Protein AF-A0A9P7UXM7-F1 (afdb_monomer_lite)

Radius of gyration: 34.9 Å; chains: 1; bounding box: 71×70×87 Å

Structure (mmCIF, N/CA/C/O backbone):
data_AF-A0A9P7UXM7-F1
#
_entry.id   AF-A0A9P7UXM7-F1
#
loop_
_atom_site.group_PDB
_atom_site.id
_atom_site.type_symbol
_atom_site.label_atom_id
_atom_site.label_alt_id
_atom_site.label_comp_id
_atom_site.label_asym_id
_atom_site.label_entity_id
_atom_site.label_seq_id
_atom_site.pdbx_PDB_ins_code
_atom_site.Cartn_x
_atom_site.Cartn_y
_atom_site.Cartn_z
_atom_site.occupancy
_atom_site.B_iso_or_equiv
_atom_site.auth_seq_id
_atom_site.auth_comp_id
_atom_site.auth_asym_id
_atom_site.auth_atom_id
_atom_site.pdbx_PDB_model_num
ATOM 1 N N . MET A 1 1 ? 18.659 13.781 -51.162 1.00 47.16 1 MET A N 1
ATOM 2 C CA . MET A 1 1 ? 18.333 13.153 -49.859 1.00 47.16 1 MET A CA 1
ATOM 3 C C . MET A 1 1 ? 18.460 11.646 -50.000 1.00 47.16 1 MET A C 1
ATOM 5 O O . MET A 1 1 ? 17.600 11.005 -50.587 1.00 47.16 1 MET A O 1
ATOM 9 N N . THR A 1 2 ? 19.591 11.087 -49.589 1.00 49.12 2 THR A N 1
ATOM 10 C CA . THR A 1 2 ? 20.019 9.742 -49.995 1.00 49.12 2 THR A CA 1
ATOM 11 C C . THR A 1 2 ? 19.416 8.661 -49.099 1.00 49.12 2 THR A C 1
ATOM 13 O O . THR A 1 2 ? 19.960 8.296 -48.061 1.00 49.12 2 THR A O 1
ATOM 16 N N . ARG A 1 3 ? 18.275 8.126 -49.534 1.00 70.94 3 ARG A N 1
ATOM 17 C CA . ARG A 1 3 ? 17.682 6.875 -49.051 1.00 70.94 3 ARG A CA 1
ATOM 18 C C . ARG A 1 3 ? 18.279 5.742 -49.899 1.00 70.94 3 ARG A C 1
ATOM 20 O O . ARG A 1 3 ? 17.838 5.547 -51.021 1.00 70.94 3 ARG A O 1
ATOM 27 N N . GLY A 1 4 ? 19.333 5.063 -49.430 1.00 79.31 4 GLY A N 1
ATOM 28 C CA . GLY A 1 4 ? 19.972 4.016 -50.252 1.00 79.31 4 GLY A CA 1
ATOM 29 C C . GLY A 1 4 ? 21.237 3.325 -49.735 1.00 79.31 4 GLY A C 1
ATOM 30 O O . GLY A 1 4 ? 21.668 2.358 -50.355 1.00 79.31 4 GLY A O 1
ATOM 31 N N . ARG A 1 5 ? 21.842 3.736 -48.611 1.00 77.62 5 ARG A N 1
ATOM 32 C CA . ARG A 1 5 ? 22.896 2.908 -48.001 1.00 77.62 5 ARG A CA 1
ATOM 33 C C . ARG A 1 5 ? 22.247 1.716 -47.302 1.00 77.62 5 ARG A C 1
ATOM 35 O O . ARG A 1 5 ? 21.451 1.909 -46.382 1.00 77.62 5 ARG A O 1
ATOM 42 N N . LYS A 1 6 ? 22.564 0.499 -47.765 1.00 78.75 6 LYS A N 1
ATOM 43 C CA . LYS A 1 6 ? 22.249 -0.740 -47.042 1.00 78.75 6 LYS A CA 1
ATOM 44 C C . LYS A 1 6 ? 22.763 -0.566 -45.613 1.00 78.75 6 LYS A C 1
ATOM 46 O O . LYS A 1 6 ? 23.866 -0.071 -45.413 1.00 78.75 6 LYS A O 1
ATOM 51 N N . LYS A 1 7 ? 21.921 -0.862 -44.623 1.00 79.38 7 LYS A N 1
ATOM 52 C CA . LYS A 1 7 ? 22.310 -0.759 -43.218 1.00 79.38 7 LYS A CA 1
ATOM 53 C C . LYS A 1 7 ? 23.390 -1.816 -42.994 1.00 79.38 7 LYS A C 1
ATOM 55 O O . LYS A 1 7 ? 23.068 -2.999 -43.008 1.00 79.38 7 LYS A O 1
ATOM 60 N N . ASP A 1 8 ? 24.643 -1.398 -42.871 1.00 73.25 8 ASP A N 1
ATOM 61 C CA . ASP A 1 8 ? 25.756 -2.314 -42.638 1.00 73.25 8 ASP A CA 1
ATOM 62 C C . ASP A 1 8 ? 25.515 -3.038 -41.308 1.00 73.25 8 ASP A C 1
ATOM 64 O O . ASP A 1 8 ? 25.613 -2.449 -40.231 1.00 73.25 8 ASP A O 1
ATOM 68 N N . LEU A 1 9 ? 25.122 -4.312 -41.393 1.00 73.56 9 LEU A N 1
ATOM 69 C CA . LEU A 1 9 ? 24.792 -5.154 -40.236 1.00 73.56 9 LEU A CA 1
ATOM 70 C C . LEU A 1 9 ? 26.030 -5.495 -39.389 1.00 73.56 9 LEU A C 1
ATOM 72 O O . LEU A 1 9 ? 25.893 -5.992 -38.278 1.00 73.56 9 LEU A O 1
ATOM 76 N N . THR A 1 10 ? 27.226 -5.205 -39.901 1.00 72.00 10 THR A N 1
ATOM 77 C CA . THR A 1 10 ? 28.522 -5.338 -39.225 1.00 72.00 10 THR A CA 1
ATOM 78 C C . THR A 1 10 ? 28.859 -4.166 -38.306 1.00 72.00 10 THR A C 1
ATOM 80 O O . THR A 1 10 ? 29.761 -4.301 -37.482 1.00 72.00 10 THR A O 1
ATOM 83 N N . ILE A 1 11 ? 28.167 -3.023 -38.408 1.00 62.59 11 ILE A N 1
ATOM 84 C CA . ILE A 1 11 ? 28.372 -1.920 -37.463 1.00 62.59 11 ILE A CA 1
ATOM 85 C C . ILE A 1 11 ? 27.616 -2.279 -36.179 1.00 62.59 11 ILE A C 1
ATOM 87 O O . ILE A 1 11 ? 26.384 -2.394 -36.222 1.00 62.59 11 ILE A O 1
ATOM 91 N N . PRO A 1 12 ? 28.306 -2.449 -35.036 1.00 70.19 12 PRO A N 1
ATOM 92 C CA . PRO A 1 12 ? 27.637 -2.752 -33.782 1.00 70.19 12 PRO A CA 1
ATOM 93 C C . PRO A 1 12 ? 26.591 -1.667 -33.493 1.00 70.19 12 PRO A C 1
ATOM 95 O O . PRO A 1 12 ? 26.822 -0.491 -33.804 1.00 70.19 12 PRO A O 1
ATOM 98 N N . PRO A 1 13 ? 25.419 -2.031 -32.938 1.00 75.31 13 PRO A N 1
ATOM 99 C CA . PRO A 1 13 ? 24.394 -1.054 -32.607 1.00 75.31 13 PRO A CA 1
ATOM 100 C C . PRO A 1 13 ? 25.038 0.070 -31.801 1.00 75.31 13 PRO A C 1
ATOM 102 O O . PRO A 1 13 ? 25.746 -0.189 -30.828 1.00 75.31 13 PRO A O 1
ATOM 105 N N . SER A 1 14 ? 24.825 1.314 -32.246 1.00 85.31 14 SER A N 1
ATOM 106 C CA . SER A 1 14 ? 25.380 2.480 -31.561 1.00 85.31 14 SER A CA 1
ATOM 107 C C . SER A 1 14 ? 25.100 2.359 -30.068 1.00 85.31 14 SER A C 1
ATOM 109 O O . SER A 1 14 ? 23.983 2.013 -29.677 1.00 85.31 14 SER A O 1
ATOM 111 N N . ARG A 1 15 ? 26.099 2.671 -29.239 1.00 85.75 15 ARG A N 1
ATOM 112 C CA . ARG A 1 15 ? 26.004 2.667 -27.772 1.00 85.75 15 ARG A CA 1
ATOM 113 C C . ARG A 1 15 ? 24.716 3.338 -27.268 1.00 85.75 15 ARG A C 1
ATOM 115 O O . ARG A 1 15 ? 24.132 2.880 -26.291 1.00 85.75 15 ARG A O 1
ATOM 122 N N . ALA A 1 16 ? 24.237 4.365 -27.977 1.00 86.50 16 ALA A N 1
ATOM 123 C CA . ALA A 1 16 ? 22.972 5.044 -27.698 1.00 86.50 16 ALA A CA 1
ATOM 124 C C . ALA A 1 16 ? 21.728 4.135 -27.826 1.00 86.50 16 ALA A C 1
ATOM 126 O O . ALA A 1 16 ? 20.826 4.211 -26.995 1.00 86.50 16 ALA A O 1
ATOM 127 N N . LEU A 1 17 ? 21.668 3.251 -28.830 1.00 88.38 17 LEU A N 1
ATOM 128 C CA . LEU A 1 17 ? 20.553 2.310 -29.010 1.00 88.38 17 LEU A CA 1
ATOM 129 C C . LEU A 1 17 ? 20.537 1.230 -27.926 1.00 88.38 17 LEU A C 1
ATOM 131 O O . LEU A 1 17 ? 19.460 0.880 -27.447 1.00 88.38 17 LEU A O 1
ATOM 135 N N . THR A 1 18 ? 21.706 0.729 -27.521 1.00 88.94 18 THR A N 1
ATOM 136 C CA . THR A 1 18 ? 21.818 -0.214 -26.396 1.00 88.94 18 THR A CA 1
ATOM 137 C C . THR A 1 18 ? 21.314 0.435 -25.109 1.00 88.94 18 THR A C 1
ATOM 139 O O . THR A 1 18 ? 20.383 -0.079 -24.499 1.00 88.94 18 THR A O 1
ATOM 142 N N . GLN A 1 19 ? 21.788 1.643 -24.783 1.00 91.69 19 GLN A N 1
ATOM 143 C CA . GLN A 1 19 ? 21.308 2.399 -23.617 1.00 91.69 19 GLN A CA 1
ATOM 144 C C . GLN A 1 19 ? 19.791 2.626 -23.638 1.00 91.69 19 GLN A C 1
ATOM 146 O O . GLN A 1 19 ? 19.128 2.534 -22.603 1.00 91.69 19 GLN A O 1
ATOM 151 N N . GLN A 1 20 ? 19.222 2.913 -24.811 1.00 95.94 20 GLN A N 1
ATOM 152 C CA . GLN A 1 20 ? 17.783 3.112 -24.947 1.00 95.94 20 GLN A CA 1
ATOM 153 C C . GLN A 1 20 ? 16.997 1.816 -24.706 1.00 95.94 20 GLN A C 1
ATOM 155 O O . GLN A 1 20 ? 15.926 1.860 -24.096 1.00 95.94 20 GLN A O 1
ATOM 160 N N . ARG A 1 21 ? 17.509 0.673 -25.172 1.00 96.56 21 ARG A N 1
ATOM 161 C CA . ARG A 1 21 ? 16.914 -0.645 -24.909 1.00 96.56 21 ARG A CA 1
ATOM 162 C C . ARG A 1 21 ? 16.979 -0.984 -23.426 1.00 96.56 21 ARG A C 1
ATOM 164 O O . ARG A 1 21 ? 15.938 -1.295 -22.855 1.00 96.56 21 ARG A O 1
ATOM 171 N N . ASP A 1 22 ? 18.136 -0.808 -22.796 1.00 96.44 22 ASP A N 1
ATOM 172 C CA . ASP A 1 22 ? 18.326 -1.076 -21.366 1.00 96.44 22 ASP A CA 1
ATOM 173 C C . ASP A 1 22 ? 17.399 -0.210 -20.510 1.00 96.44 22 ASP A C 1
ATOM 175 O O . ASP A 1 22 ? 16.773 -0.684 -19.563 1.00 96.44 22 ASP A O 1
ATOM 179 N N . TYR A 1 23 ? 17.256 1.070 -20.865 1.00 98.12 23 TYR A N 1
ATOM 180 C CA . TYR A 1 23 ? 16.321 1.964 -20.191 1.00 98.12 23 TYR A CA 1
ATOM 181 C C . TYR A 1 23 ? 14.871 1.479 -20.317 1.00 98.12 23 TYR A C 1
ATOM 183 O O . TYR A 1 23 ? 14.150 1.447 -19.319 1.00 98.12 23 TYR A O 1
ATOM 191 N N . ARG A 1 24 ? 14.442 1.075 -21.521 1.00 98.50 24 ARG A N 1
ATOM 192 C CA . ARG A 1 24 ? 13.093 0.526 -21.740 1.00 98.50 24 ARG A CA 1
ATOM 193 C C . ARG A 1 24 ? 12.878 -0.757 -20.939 1.00 98.50 24 ARG A C 1
ATOM 195 O O . ARG A 1 24 ? 11.833 -0.877 -20.311 1.00 98.50 24 ARG A O 1
ATOM 202 N N . ALA A 1 25 ? 13.859 -1.659 -20.916 1.00 98.31 25 ALA A N 1
ATOM 203 C CA . ALA A 1 25 ? 13.795 -2.909 -20.162 1.00 98.31 25 ALA A CA 1
ATOM 204 C C . ALA A 1 25 ? 13.651 -2.651 -18.655 1.00 98.31 25 ALA A C 1
ATOM 206 O O . ALA A 1 25 ? 12.718 -3.153 -18.032 1.00 98.31 25 ALA A O 1
ATOM 207 N N . ARG A 1 26 ? 14.495 -1.779 -18.084 1.00 98.56 26 ARG A N 1
ATOM 208 C CA . ARG A 1 26 ? 14.395 -1.386 -16.667 1.00 98.56 26 ARG A CA 1
ATOM 209 C C . ARG A 1 26 ? 13.054 -0.737 -16.339 1.00 98.56 26 ARG A C 1
ATOM 211 O O . ARG A 1 26 ? 12.461 -1.043 -15.310 1.00 98.56 26 ARG A O 1
ATOM 218 N N . LYS A 1 27 ? 12.557 0.144 -17.212 1.00 98.62 27 LYS A N 1
ATOM 219 C CA . LYS A 1 27 ? 11.262 0.805 -17.017 1.00 98.62 27 LYS A CA 1
ATOM 220 C C . LYS A 1 27 ? 10.102 -0.194 -17.063 1.00 98.62 27 LYS A C 1
ATOM 222 O O . LYS A 1 27 ? 9.216 -0.103 -16.223 1.00 98.62 27 LYS A O 1
ATOM 227 N N . ALA A 1 28 ? 10.110 -1.129 -18.013 1.00 98.50 28 ALA A N 1
ATOM 228 C C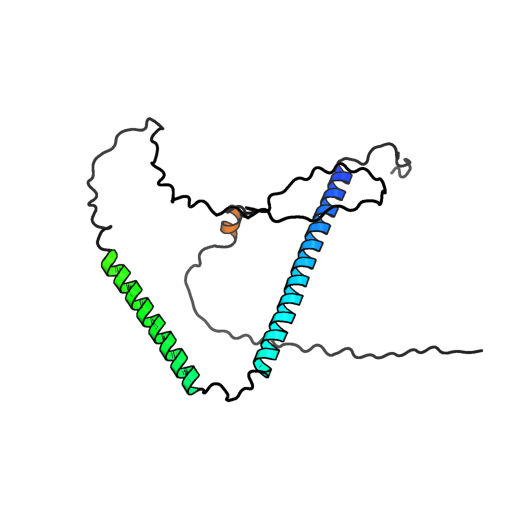A . ALA A 1 28 ? 9.089 -2.170 -18.119 1.00 98.50 28 ALA A CA 1
ATOM 229 C C . ALA A 1 28 ? 9.092 -3.086 -16.887 1.00 98.50 28 ALA A C 1
ATOM 231 O O . ALA A 1 28 ? 8.036 -3.341 -16.315 1.00 98.50 28 ALA A O 1
ATOM 232 N N . LEU A 1 29 ? 10.278 -3.492 -16.426 1.00 98.50 29 LEU A N 1
ATOM 233 C CA . LEU A 1 29 ? 10.437 -4.276 -15.204 1.00 98.50 29 LEU A CA 1
ATOM 234 C C . LEU A 1 29 ? 9.862 -3.528 -13.994 1.00 98.50 29 LEU A C 1
ATOM 236 O O . LEU A 1 29 ? 9.032 -4.082 -13.280 1.00 98.50 29 LEU A O 1
ATOM 240 N N . TYR A 1 30 ? 10.221 -2.256 -13.806 1.00 98.56 30 TYR A N 1
ATOM 241 C CA . TYR A 1 30 ? 9.694 -1.445 -12.706 1.00 98.56 30 TYR A CA 1
ATOM 242 C C . TYR A 1 30 ? 8.164 -1.319 -12.740 1.00 98.56 30 TYR A C 1
ATOM 244 O O . TYR A 1 30 ? 7.512 -1.490 -11.712 1.00 98.56 30 TYR A O 1
ATOM 252 N N . LEU A 1 31 ? 7.581 -1.065 -13.917 1.00 98.62 31 LEU A N 1
ATOM 253 C CA . LEU A 1 31 ? 6.125 -1.003 -14.074 1.00 98.62 31 LEU A CA 1
ATOM 254 C C . LEU A 1 31 ? 5.467 -2.339 -13.716 1.00 98.62 31 LEU A C 1
ATOM 256 O O . LEU A 1 31 ? 4.548 -2.350 -12.904 1.00 98.62 31 LEU A O 1
ATOM 260 N N . SER A 1 32 ? 6.004 -3.458 -14.211 1.00 98.38 32 SER A N 1
ATOM 261 C CA . SER A 1 32 ? 5.478 -4.791 -13.889 1.00 98.38 32 SER A CA 1
ATOM 262 C C . SER A 1 32 ? 5.573 -5.120 -12.393 1.00 98.38 32 SER A C 1
AT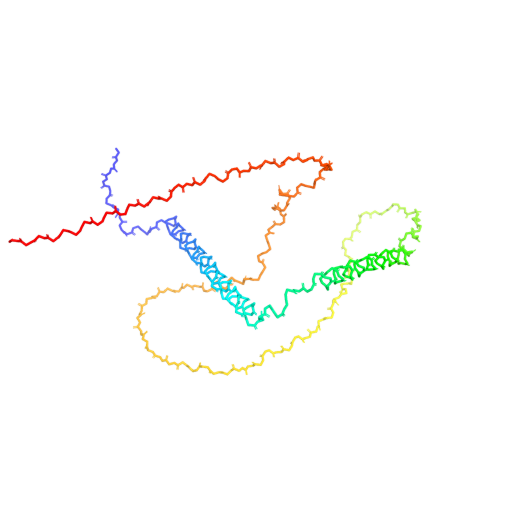OM 264 O O . SER A 1 32 ? 4.672 -5.730 -11.825 1.00 98.38 32 SER A O 1
ATOM 266 N N . GLN A 1 33 ? 6.638 -4.691 -11.706 1.00 98.38 33 GLN A N 1
ATOM 267 C CA . GLN A 1 33 ? 6.772 -4.864 -10.257 1.00 98.38 33 GLN A CA 1
ATOM 268 C C . GLN A 1 33 ? 5.728 -4.045 -9.489 1.00 98.38 33 GLN A C 1
ATOM 270 O O . GLN A 1 33 ? 5.159 -4.533 -8.510 1.00 98.38 33 GLN A O 1
ATOM 275 N N . LEU A 1 34 ? 5.457 -2.820 -9.942 1.00 98.62 34 LEU A N 1
ATOM 276 C CA . LEU A 1 34 ? 4.417 -1.953 -9.388 1.00 98.62 34 LEU A CA 1
ATOM 277 C C . LEU A 1 34 ? 3.027 -2.564 -9.560 1.00 98.62 34 LEU A C 1
ATOM 279 O O . LEU A 1 34 ? 2.286 -2.658 -8.584 1.00 98.62 34 LEU A O 1
ATOM 283 N N . GLU A 1 35 ? 2.710 -3.027 -10.767 1.00 98.50 35 GLU A N 1
ATOM 284 C CA . GLU A 1 35 ? 1.450 -3.702 -11.088 1.00 98.50 35 GLU A CA 1
ATOM 285 C C . GLU A 1 35 ? 1.258 -4.947 -10.215 1.00 98.50 35 GLU A C 1
ATOM 287 O O . GLU A 1 35 ? 0.244 -5.064 -9.528 1.00 98.50 35 GLU A O 1
ATOM 292 N N . ASN A 1 36 ? 2.278 -5.807 -10.119 1.00 98.31 36 ASN A N 1
ATOM 293 C CA . ASN A 1 36 ? 2.258 -6.985 -9.248 1.00 98.31 36 ASN A CA 1
ATOM 294 C C . ASN A 1 36 ? 2.046 -6.621 -7.769 1.00 98.31 36 ASN A C 1
ATOM 296 O O . ASN A 1 36 ? 1.326 -7.311 -7.045 1.00 98.31 36 ASN A O 1
ATOM 300 N N . ARG A 1 37 ? 2.669 -5.540 -7.281 1.00 98.19 37 ARG A N 1
ATOM 301 C CA . ARG A 1 37 ? 2.480 -5.079 -5.898 1.00 98.19 37 ARG A CA 1
ATOM 302 C C . ARG A 1 37 ? 1.058 -4.569 -5.674 1.00 98.19 37 ARG A C 1
ATOM 304 O O . ARG A 1 37 ? 0.474 -4.884 -4.638 1.00 98.19 37 ARG A O 1
ATOM 311 N N . CYS A 1 38 ? 0.511 -3.806 -6.617 1.00 98.56 38 CYS A N 1
ATOM 312 C CA . CYS A 1 38 ? -0.870 -3.334 -6.571 1.00 98.56 38 CYS A CA 1
ATOM 313 C C . CYS A 1 38 ? -1.854 -4.505 -6.564 1.00 98.56 38 CYS A C 1
ATOM 315 O O . CYS A 1 38 ? -2.724 -4.535 -5.698 1.00 98.56 38 CYS A O 1
ATOM 317 N N . GLN A 1 39 ? -1.660 -5.495 -7.435 1.00 98.56 39 GLN A N 1
ATOM 318 C CA . GLN A 1 39 ? -2.494 -6.693 -7.489 1.00 98.56 39 GLN A CA 1
ATOM 319 C C . GLN A 1 39 ? -2.463 -7.465 -6.162 1.00 98.56 39 GLN A C 1
ATOM 321 O O . GLN A 1 39 ? -3.509 -7.715 -5.570 1.00 98.56 39 GLN A O 1
ATOM 326 N N . ARG A 1 40 ? -1.274 -7.742 -5.607 1.00 98.38 40 ARG A N 1
ATOM 327 C CA . ARG A 1 40 ? -1.150 -8.408 -4.293 1.00 98.38 40 ARG A CA 1
ATOM 328 C C . ARG A 1 40 ? -1.832 -7.628 -3.168 1.00 98.38 40 ARG A C 1
ATOM 330 O O . ARG A 1 40 ? -2.342 -8.224 -2.223 1.00 98.38 40 ARG A O 1
ATOM 337 N N . LEU A 1 41 ? -1.774 -6.295 -3.207 1.00 98.00 41 LEU A N 1
ATOM 338 C CA . LEU A 1 41 ? -2.448 -5.454 -2.216 1.00 98.00 41 LEU A CA 1
ATOM 339 C C . LEU A 1 41 ? -3.969 -5.489 -2.386 1.00 98.00 41 LEU A C 1
ATOM 341 O O . LEU A 1 41 ? -4.665 -5.516 -1.375 1.00 98.00 41 LEU A O 1
ATOM 345 N N . GLN A 1 42 ? -4.469 -5.522 -3.621 1.00 98.44 42 GLN A N 1
ATOM 346 C CA . GLN A 1 42 ? -5.895 -5.672 -3.921 1.00 98.44 42 GLN A CA 1
ATOM 347 C C . GLN A 1 42 ? -6.417 -7.027 -3.438 1.00 98.44 42 GLN A C 1
ATOM 349 O O . GLN A 1 42 ? -7.340 -7.046 -2.634 1.00 98.44 42 GLN A O 1
ATOM 354 N N . GLU A 1 43 ? -5.750 -8.129 -3.786 1.00 98.50 43 GLU A N 1
ATOM 355 C CA . GLU A 1 43 ? -6.113 -9.483 -3.334 1.00 98.50 43 GLU A CA 1
ATOM 356 C C . GLU A 1 43 ? -6.149 -9.587 -1.801 1.00 98.50 43 GLU A C 1
ATOM 358 O O . GLU A 1 43 ? -7.077 -10.145 -1.213 1.00 98.50 43 GLU A O 1
ATOM 363 N N . LYS A 1 44 ? -5.156 -9.005 -1.114 1.00 98.31 44 LYS A N 1
ATOM 364 C CA . LYS A 1 44 ? -5.149 -8.942 0.356 1.00 98.31 44 LYS A CA 1
ATOM 365 C C . LYS A 1 44 ? -6.300 -8.104 0.900 1.00 98.31 44 LYS A C 1
ATOM 367 O O . LYS A 1 44 ? -6.873 -8.471 1.921 1.00 98.31 44 LYS A O 1
ATOM 372 N N . ASN A 1 45 ? -6.612 -6.978 0.264 1.00 97.88 45 ASN A N 1
ATOM 373 C CA . ASN A 1 45 ? -7.706 -6.116 0.691 1.00 97.88 45 ASN A CA 1
ATOM 374 C C . ASN A 1 45 ? -9.051 -6.832 0.536 1.00 97.88 45 ASN A C 1
ATOM 376 O O . ASN A 1 45 ? -9.815 -6.871 1.492 1.00 97.88 45 ASN A O 1
ATOM 380 N N . GLU A 1 46 ? -9.292 -7.470 -0.608 1.00 98.44 46 GLU A N 1
ATOM 381 C CA . GLU A 1 46 ? -10.486 -8.277 -0.872 1.00 98.44 46 GLU A CA 1
ATOM 382 C C . GLU A 1 46 ? -10.625 -9.418 0.136 1.00 98.44 46 GLU A C 1
ATOM 384 O O . GLU A 1 46 ? -11.693 -9.603 0.722 1.00 98.44 46 GLU A O 1
ATOM 389 N N . ARG A 1 47 ? -9.529 -10.130 0.425 1.00 98.31 47 ARG A N 1
ATOM 390 C CA . ARG A 1 47 ? -9.512 -11.172 1.455 1.00 98.31 47 ARG A CA 1
ATOM 391 C C . ARG A 1 47 ? -9.871 -10.622 2.836 1.00 98.31 47 ARG A C 1
ATOM 393 O O . ARG A 1 47 ? -10.726 -11.191 3.505 1.00 98.31 47 ARG A O 1
ATOM 400 N N . LEU A 1 48 ? -9.251 -9.522 3.263 1.00 97.81 48 LEU A N 1
ATOM 401 C CA . LEU A 1 48 ? -9.551 -8.904 4.558 1.00 97.81 48 LEU A CA 1
ATOM 402 C C . LEU A 1 48 ? -10.990 -8.384 4.619 1.00 97.81 48 LEU A C 1
ATOM 404 O O . LEU A 1 48 ? -11.641 -8.513 5.650 1.00 97.81 48 LEU A O 1
ATOM 408 N N . GLN A 1 49 ? -11.512 -7.827 3.526 1.00 97.44 49 GLN A N 1
ATOM 409 C CA . GLN A 1 49 ? -12.911 -7.415 3.444 1.00 97.44 49 GLN A CA 1
ATOM 410 C C . GLN A 1 49 ? -13.853 -8.614 3.576 1.00 97.44 49 GLN A C 1
ATOM 412 O O . GLN A 1 49 ? -14.835 -8.522 4.312 1.00 97.44 49 GLN A O 1
ATOM 417 N N . ALA A 1 50 ? -13.543 -9.739 2.928 1.00 96.94 50 ALA A N 1
ATOM 418 C CA . ALA A 1 50 ? -14.307 -10.974 3.061 1.00 96.94 50 ALA A CA 1
ATOM 419 C C . ALA A 1 50 ? -14.245 -11.534 4.492 1.00 96.94 50 ALA A C 1
ATOM 421 O O . ALA A 1 50 ? -15.276 -11.921 5.035 1.00 96.94 50 ALA A O 1
ATOM 422 N N . GLU A 1 51 ? -13.074 -11.518 5.135 1.00 95.94 51 GLU A N 1
ATOM 423 C CA . GLU A 1 51 ? -12.907 -11.922 6.538 1.00 95.94 51 GLU A CA 1
ATOM 424 C C . GLU A 1 51 ? -13.704 -11.008 7.482 1.00 95.94 51 GLU A C 1
ATOM 426 O O . GLU A 1 51 ? -14.447 -11.497 8.331 1.00 95.94 51 GLU A O 1
ATOM 431 N N . VAL A 1 52 ? -13.637 -9.685 7.302 1.00 93.62 52 VAL A N 1
ATOM 432 C CA . VAL A 1 52 ? -14.438 -8.719 8.074 1.00 93.62 52 VAL A CA 1
ATOM 433 C C . VAL A 1 52 ? -15.932 -8.929 7.838 1.00 93.62 52 VAL A C 1
ATOM 435 O O . VAL A 1 52 ? -16.706 -8.864 8.789 1.00 93.62 52 VAL A O 1
ATOM 438 N N . ALA A 1 53 ? -16.355 -9.190 6.602 1.00 92.31 53 ALA A N 1
ATOM 439 C CA . ALA A 1 53 ? -17.749 -9.475 6.283 1.00 92.31 53 ALA A CA 1
ATOM 440 C C . ALA A 1 53 ? -18.219 -10.783 6.938 1.00 92.31 53 ALA A C 1
ATOM 442 O O . ALA A 1 53 ? -19.291 -10.808 7.538 1.00 92.31 53 ALA A O 1
ATOM 443 N N . ALA A 1 54 ? -17.403 -11.838 6.895 1.00 90.88 54 ALA A N 1
ATOM 444 C CA . ALA A 1 54 ? -17.690 -13.113 7.545 1.00 90.88 54 ALA A CA 1
ATOM 445 C C . ALA A 1 54 ? -17.759 -12.971 9.071 1.00 90.88 54 ALA A C 1
ATOM 447 O O . ALA A 1 54 ? -18.693 -13.477 9.688 1.00 90.88 54 ALA A O 1
ATOM 448 N N . LEU A 1 55 ? -16.832 -12.226 9.682 1.00 88.81 55 LEU A N 1
ATOM 449 C CA . LEU A 1 55 ? -16.876 -11.910 11.109 1.00 88.81 55 LEU A CA 1
ATOM 450 C C . LEU A 1 55 ? -18.111 -11.082 11.453 1.00 88.81 55 LEU A C 1
ATOM 452 O O . LEU A 1 55 ? -18.767 -11.383 12.434 1.00 88.81 55 LEU A O 1
ATOM 456 N N . ARG A 1 56 ? -18.488 -10.093 10.639 1.00 86.50 56 ARG A N 1
ATOM 457 C CA . ARG A 1 56 ? -19.725 -9.317 10.838 1.00 86.50 56 ARG A CA 1
ATOM 458 C C . ARG A 1 56 ? -21.004 -10.131 10.632 1.00 86.50 56 ARG A C 1
ATOM 460 O O . ARG A 1 56 ? -22.038 -9.733 11.145 1.00 86.50 56 ARG A O 1
ATOM 467 N N . ALA A 1 57 ? -20.960 -11.218 9.864 1.00 86.50 57 ALA A N 1
ATOM 468 C CA . ALA A 1 57 ? -22.094 -12.122 9.684 1.00 86.50 57 ALA A CA 1
ATOM 469 C C . ALA A 1 57 ? -22.183 -13.170 10.808 1.00 86.50 57 ALA A C 1
ATOM 471 O O . ALA A 1 57 ? -23.278 -13.488 11.266 1.00 86.50 57 ALA A O 1
ATOM 472 N N . GLY A 1 58 ? -21.036 -13.706 11.247 1.00 81.00 58 GLY A N 1
ATOM 473 C CA . GLY A 1 58 ? -20.928 -14.703 12.319 1.00 81.00 58 GLY A CA 1
ATOM 474 C C . GLY A 1 58 ? -21.036 -14.100 13.719 1.00 81.00 58 GLY A C 1
ATOM 475 O O . GLY A 1 58 ? -21.654 -14.690 14.603 1.00 81.00 58 GLY A O 1
ATOM 476 N N . ILE A 1 59 ? -20.538 -12.876 13.902 1.00 73.06 59 ILE A N 1
ATOM 477 C CA . ILE A 1 59 ? -21.041 -11.950 14.913 1.00 73.06 59 ILE A CA 1
ATOM 478 C C . ILE A 1 59 ? -22.394 -11.506 14.373 1.00 73.06 59 ILE A C 1
ATOM 480 O O . ILE A 1 59 ? -22.545 -10.396 13.868 1.00 73.06 59 ILE A O 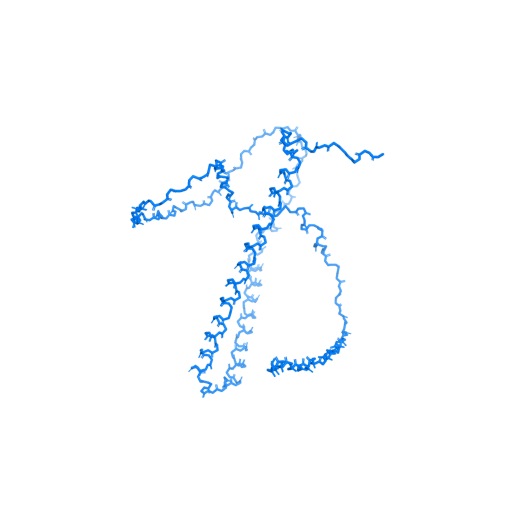1
ATOM 484 N N . SER A 1 60 ? -23.388 -12.395 14.440 1.00 54.94 60 SER A N 1
ATOM 485 C CA . SER A 1 60 ? -24.775 -11.966 14.412 1.00 54.94 60 SER A CA 1
ATOM 486 C C . SER A 1 60 ? -24.832 -10.725 15.286 1.00 54.94 60 SER A C 1
ATOM 488 O O . SER A 1 60 ? -24.346 -10.760 16.420 1.00 54.94 60 SER A O 1
ATOM 490 N N . VAL A 1 61 ? -25.345 -9.634 14.740 1.00 51.00 61 VAL A N 1
ATOM 491 C CA . VAL A 1 61 ? -25.828 -8.483 15.489 1.00 51.00 61 VAL A CA 1
ATOM 492 C C . VAL A 1 61 ? -26.842 -9.030 16.503 1.00 51.00 61 VAL A C 1
ATOM 494 O O . VAL A 1 61 ? -28.042 -9.016 16.272 1.00 51.00 61 VAL A O 1
ATOM 497 N N . ALA A 1 62 ? -26.356 -9.625 17.594 1.00 54.19 62 ALA A N 1
ATOM 498 C CA . ALA A 1 62 ? -27.153 -10.168 18.686 1.00 54.19 62 ALA A CA 1
ATOM 499 C C . ALA A 1 62 ? -27.813 -9.018 19.455 1.00 54.19 62 ALA A C 1
ATOM 501 O O . ALA A 1 62 ? -28.770 -9.210 20.190 1.00 54.19 62 ALA A O 1
ATOM 502 N N . SER A 1 63 ? -27.335 -7.803 19.219 1.00 58.78 63 SER A N 1
ATOM 503 C CA . SER A 1 63 ? -28.036 -6.554 19.414 1.00 58.78 63 SER A CA 1
ATOM 504 C C . SER A 1 63 ? -27.311 -5.527 18.540 1.00 58.78 63 SER A C 1
ATOM 506 O O . SER A 1 63 ? -26.084 -5.629 18.412 1.00 58.78 63 SER A O 1
ATOM 508 N N . PRO A 1 64 ? -27.985 -4.530 17.934 1.00 65.88 64 PRO A N 1
ATOM 509 C CA . PRO A 1 64 ? -27.287 -3.281 17.634 1.00 65.88 64 PRO A CA 1
ATOM 510 C C . PRO A 1 64 ? -26.486 -2.896 18.890 1.00 65.88 64 PRO A C 1
ATOM 512 O O . PRO A 1 64 ? -27.019 -3.083 19.993 1.00 65.88 64 PRO A O 1
ATOM 515 N N . PRO A 1 65 ? -25.210 -2.475 18.765 1.00 66.88 65 PRO A N 1
ATOM 516 C CA . PRO A 1 65 ? -24.453 -2.033 19.928 1.00 66.88 65 PRO A CA 1
ATOM 517 C C . PRO A 1 65 ? -25.326 -1.001 20.625 1.00 66.88 65 PRO A C 1
ATOM 519 O O . PRO A 1 65 ? -25.777 -0.059 19.971 1.00 66.88 65 PRO A O 1
ATOM 522 N N . ASP A 1 66 ? -25.679 -1.281 21.881 1.00 80.69 66 ASP A N 1
ATOM 523 C CA . ASP A 1 66 ? -26.609 -0.449 22.631 1.00 80.69 66 ASP A CA 1
ATOM 524 C C . ASP A 1 66 ? -26.116 0.996 22.492 1.00 80.69 66 ASP A C 1
ATOM 526 O O . ASP A 1 66 ? -24.961 1.260 22.854 1.00 80.69 66 ASP A O 1
ATOM 530 N N . PRO A 1 67 ? -26.900 1.905 21.881 1.00 86.00 67 PRO A N 1
ATOM 531 C CA . PRO A 1 67 ? -26.440 3.260 21.608 1.00 86.00 67 PRO A CA 1
ATOM 532 C C . PRO A 1 67 ? -25.917 3.928 22.885 1.00 86.00 67 PRO A C 1
ATOM 534 O O . PRO A 1 67 ? -24.931 4.664 22.827 1.00 86.00 67 PRO A O 1
ATOM 537 N N . GLN A 1 68 ? -26.484 3.572 24.044 1.00 89.94 68 GLN A N 1
ATOM 538 C CA . GLN A 1 68 ? -26.004 4.032 25.345 1.00 89.94 68 GLN A CA 1
ATOM 539 C C . GLN A 1 68 ? -24.606 3.520 25.689 1.00 89.94 68 GLN A C 1
ATOM 541 O O . GLN A 1 68 ? -23.790 4.270 26.215 1.00 89.94 68 GLN A O 1
ATOM 546 N N . LEU A 1 69 ? -24.292 2.260 25.383 1.00 89.88 69 LEU A N 1
ATOM 547 C CA . LEU A 1 69 ? -22.963 1.706 25.633 1.00 89.88 69 LEU A CA 1
ATOM 548 C C . LEU A 1 69 ? -21.923 2.339 24.704 1.00 89.88 69 LEU A C 1
ATOM 550 O O . LEU A 1 69 ? -20.803 2.607 25.138 1.00 89.88 69 LEU A O 1
ATOM 554 N N . THR A 1 70 ? -22.289 2.633 23.450 1.00 91.12 70 THR A N 1
ATOM 555 C CA . THR A 1 70 ? -21.398 3.377 22.548 1.00 91.12 70 THR A CA 1
ATOM 556 C C . THR A 1 70 ? -21.156 4.802 23.031 1.00 91.12 70 THR A C 1
ATOM 558 O O . THR A 1 70 ? -19.999 5.218 23.080 1.00 91.12 70 THR A O 1
ATOM 561 N N . GLU A 1 71 ? -22.202 5.509 23.462 1.00 95.19 71 GLU A N 1
ATOM 562 C CA . GLU A 1 71 ? -22.107 6.868 24.004 1.00 95.19 71 GLU A CA 1
ATOM 563 C C . GLU A 1 71 ? -21.252 6.894 25.280 1.00 95.19 71 GLU A C 1
ATOM 565 O O . GLU A 1 71 ? -20.243 7.599 25.328 1.00 95.19 71 GLU A O 1
ATOM 570 N N . ALA A 1 72 ? -21.537 6.014 26.245 1.00 95.56 72 ALA A N 1
ATOM 571 C CA . ALA A 1 72 ? -20.755 5.883 27.474 1.00 95.56 72 ALA A CA 1
ATOM 572 C C . ALA A 1 72 ? -19.281 5.538 27.195 1.00 95.56 72 ALA A C 1
ATOM 574 O O . ALA A 1 72 ? -18.377 6.047 27.860 1.00 95.56 72 ALA A O 1
ATOM 575 N N . SER A 1 73 ? -19.011 4.697 26.189 1.00 95.31 73 SER A N 1
ATOM 576 C CA . SER A 1 73 ? -17.635 4.387 25.790 1.00 95.31 73 SER A CA 1
ATOM 577 C C . SER A 1 73 ? -16.921 5.591 25.169 1.00 95.31 73 SER A C 1
ATOM 579 O O . SER A 1 73 ? -15.741 5.800 25.455 1.00 95.31 73 SER A O 1
ATOM 581 N N . SER A 1 74 ? -17.618 6.413 24.374 1.00 96.12 74 SER A N 1
ATOM 582 C CA . SER A 1 74 ? -17.040 7.641 23.818 1.00 96.12 74 SER A CA 1
ATOM 583 C C . SER A 1 74 ? -16.763 8.682 24.900 1.00 96.12 74 SER A C 1
ATOM 585 O O . SER A 1 74 ? -15.659 9.220 24.937 1.00 96.12 74 SER A O 1
ATOM 587 N N . GLU A 1 75 ? -17.682 8.874 25.851 1.00 97.56 75 GLU A N 1
ATOM 588 C CA . GLU A 1 75 ? -17.487 9.782 26.989 1.00 97.56 75 GLU A CA 1
ATOM 589 C C . GLU A 1 75 ? -16.294 9.367 27.863 1.00 97.56 75 GLU A C 1
ATOM 591 O O . GLU A 1 75 ? -15.507 10.209 28.315 1.00 97.56 75 GLU A O 1
ATOM 596 N N . LEU A 1 76 ? -16.115 8.058 28.080 1.00 98.06 76 LEU A N 1
ATOM 597 C CA . LEU A 1 76 ? -14.957 7.520 28.792 1.00 98.06 76 LEU A CA 1
ATOM 598 C C . LEU A 1 76 ? -13.649 7.826 28.041 1.00 98.06 76 LEU A C 1
ATOM 600 O O . LEU A 1 76 ? -12.673 8.257 28.660 1.00 98.06 76 LEU A O 1
ATOM 604 N N . MET A 1 77 ? -13.616 7.618 26.721 1.00 97.94 77 MET A N 1
ATOM 605 C CA . MET A 1 77 ? -12.427 7.878 25.899 1.00 97.94 77 MET A CA 1
ATOM 606 C C . MET A 1 77 ? -12.082 9.372 25.865 1.00 97.94 77 MET A C 1
ATOM 608 O O . MET A 1 77 ? -10.917 9.728 26.056 1.00 97.94 77 MET A O 1
ATOM 612 N N . ASP A 1 78 ? -13.081 10.247 25.752 1.00 98.38 78 ASP A N 1
ATOM 613 C CA . ASP A 1 78 ? -12.902 11.701 25.834 1.00 98.38 78 ASP A CA 1
ATOM 614 C C . ASP A 1 78 ? -12.358 12.128 27.209 1.00 98.38 78 ASP A C 1
ATOM 616 O O . ASP A 1 78 ? -11.455 12.970 27.311 1.00 98.38 78 ASP A O 1
ATOM 620 N N . SER A 1 79 ? -12.843 11.499 28.283 1.00 98.19 79 SER A N 1
ATOM 621 C CA . SER A 1 79 ? -12.348 11.724 29.647 1.00 98.19 79 SER A CA 1
ATOM 622 C C . SER A 1 79 ? -10.888 11.279 29.811 1.00 98.19 79 SER A C 1
ATOM 624 O O . SER A 1 79 ? -10.078 11.987 30.424 1.00 98.19 79 SER A O 1
ATOM 626 N N . LEU A 1 80 ? -10.507 10.139 29.229 1.00 98.50 80 LEU A N 1
ATOM 627 C CA . LEU A 1 80 ? -9.120 9.662 29.212 1.00 98.50 80 LEU A CA 1
ATOM 628 C C . LEU A 1 80 ? -8.200 10.584 28.396 1.00 98.50 80 LEU A C 1
ATOM 630 O O . LEU A 1 80 ? -7.078 10.869 28.820 1.00 98.50 80 LEU A O 1
ATOM 634 N N . GLU A 1 81 ? -8.660 11.116 27.265 1.00 98.50 81 GLU A N 1
ATOM 635 C CA . GLU A 1 81 ? -7.888 12.100 26.500 1.00 98.50 81 GLU A CA 1
ATOM 636 C C . GLU A 1 81 ? -7.710 13.417 27.261 1.00 98.50 81 GLU A C 1
ATOM 638 O O . GLU A 1 81 ? -6.617 13.995 27.271 1.00 98.50 81 GLU A O 1
ATOM 643 N N . SER A 1 82 ? -8.772 13.888 27.916 1.00 98.44 82 SER A N 1
ATOM 644 C CA . SER A 1 82 ? -8.749 15.099 28.735 1.00 98.44 82 SER A CA 1
ATOM 645 C C . SER A 1 82 ? -7.752 14.978 29.893 1.00 98.44 82 SER A C 1
ATOM 647 O O . SER A 1 82 ? -6.890 15.847 30.071 1.00 98.44 82 SER A O 1
ATOM 649 N N . THR A 1 83 ? -7.795 13.864 30.631 1.00 98.56 83 THR A N 1
ATOM 650 C CA . THR A 1 83 ? -6.856 13.592 31.733 1.00 98.56 83 THR A CA 1
ATOM 651 C C . THR A 1 83 ? -5.419 13.451 31.235 1.00 98.56 83 THR A C 1
ATOM 653 O O . THR A 1 83 ? -4.517 14.047 31.829 1.00 98.56 83 THR A O 1
ATOM 656 N N . LYS A 1 84 ? -5.190 12.770 30.104 1.00 98.44 84 LYS A N 1
ATOM 657 C CA . LYS A 1 84 ? -3.867 12.696 29.466 1.00 98.44 84 LYS A CA 1
ATOM 658 C C . LYS A 1 84 ? -3.316 14.087 29.137 1.00 98.44 84 LYS A C 1
ATOM 660 O O . LYS A 1 84 ? -2.193 14.403 29.523 1.00 98.44 84 LYS A O 1
ATOM 665 N N . ARG A 1 85 ? -4.111 14.958 28.503 1.00 98.38 85 ARG A N 1
ATOM 666 C CA . ARG A 1 85 ? -3.694 16.344 28.204 1.00 98.38 85 ARG A CA 1
ATOM 667 C C . ARG A 1 85 ? -3.394 17.145 29.473 1.00 98.38 85 ARG A C 1
ATOM 669 O O . ARG A 1 85 ? -2.504 17.995 29.459 1.00 98.38 85 ARG A O 1
ATOM 676 N N . ALA A 1 86 ? -4.135 16.918 30.557 1.00 98.19 86 ALA A N 1
ATOM 677 C CA . ALA A 1 86 ? -3.869 17.562 31.842 1.00 98.19 86 ALA A CA 1
ATOM 678 C C . ALA A 1 86 ? -2.537 17.092 32.452 1.00 98.19 86 ALA A C 1
ATOM 680 O O . ALA A 1 86 ? -1.759 17.926 32.920 1.00 98.19 86 ALA A O 1
ATOM 681 N N . LEU A 1 87 ? -2.240 15.791 32.383 1.00 98.06 87 LEU A N 1
ATOM 682 C CA . LEU A 1 87 ? -0.958 15.232 32.815 1.00 98.06 87 LEU A CA 1
ATOM 683 C C . LEU A 1 87 ? 0.210 15.775 31.988 1.00 98.06 87 LEU A C 1
ATOM 685 O O . LEU A 1 87 ? 1.203 16.196 32.576 1.00 98.06 87 LEU A O 1
ATOM 689 N N . ASP A 1 88 ? 0.079 15.860 30.662 1.00 97.31 88 ASP A N 1
ATOM 690 C CA . ASP A 1 88 ? 1.115 16.434 29.790 1.00 97.31 88 ASP A CA 1
ATOM 691 C C . ASP A 1 88 ? 1.406 17.902 30.157 1.00 97.31 88 ASP A C 1
ATOM 693 O O . ASP A 1 88 ? 2.562 18.328 30.237 1.00 97.31 88 ASP A O 1
ATOM 697 N N . LYS A 1 89 ? 0.360 18.688 30.456 1.00 96.75 89 LYS A N 1
ATOM 698 C CA . LYS A 1 89 ? 0.517 20.065 30.953 1.00 96.75 89 LYS A CA 1
ATOM 699 C C . LYS A 1 89 ? 1.226 20.097 32.302 1.00 96.75 89 LYS A C 1
ATOM 701 O O . LYS A 1 89 ? 2.137 20.906 32.473 1.00 96.75 89 LYS A O 1
ATOM 706 N N . PHE A 1 90 ? 0.842 19.231 33.238 1.00 97.06 90 PHE A N 1
ATOM 707 C CA . PHE A 1 90 ? 1.490 19.154 34.545 1.00 97.06 90 PHE A CA 1
ATOM 708 C C . PHE A 1 90 ? 2.969 18.791 34.409 1.00 97.06 90 PHE A C 1
ATOM 710 O O . PHE A 1 90 ? 3.810 19.484 34.973 1.00 97.06 90 PHE A O 1
ATOM 717 N N . GLN A 1 91 ? 3.303 17.787 33.596 1.00 94.56 91 GLN A N 1
ATOM 718 C CA . GLN A 1 91 ? 4.689 17.426 33.294 1.00 94.56 91 GLN A CA 1
ATOM 719 C C . GLN A 1 91 ? 5.449 18.612 32.699 1.00 94.56 91 GLN A C 1
ATOM 721 O O . GLN A 1 91 ? 6.559 18.916 33.133 1.00 94.56 91 GLN A O 1
ATOM 726 N N . SER A 1 92 ? 4.829 19.339 31.765 1.00 92.81 92 SER A N 1
ATOM 727 C CA . SER A 1 92 ? 5.448 20.520 31.167 1.00 92.81 92 SER A CA 1
ATOM 728 C C . SER A 1 92 ? 5.732 21.630 32.178 1.00 92.81 92 SER A C 1
ATOM 730 O O . SER A 1 92 ? 6.658 22.391 31.950 1.00 92.81 92 SER A O 1
ATOM 732 N N . LEU A 1 93 ? 4.976 21.740 33.275 1.00 93.06 93 LEU A N 1
ATOM 733 C CA . LEU A 1 93 ? 5.195 22.745 34.320 1.00 93.06 93 LEU A CA 1
ATOM 734 C C . LEU A 1 93 ? 6.165 22.252 35.394 1.00 93.06 93 LEU A C 1
ATOM 736 O O . LEU A 1 93 ? 7.075 22.984 35.767 1.00 93.06 93 LEU A O 1
ATOM 740 N N . ALA A 1 94 ? 5.997 21.012 35.855 1.00 91.88 94 ALA A N 1
ATOM 741 C CA . ALA A 1 94 ? 6.834 20.403 36.882 1.00 91.88 94 ALA A CA 1
ATOM 742 C C . ALA A 1 94 ? 8.291 20.264 36.422 1.00 91.88 94 ALA A C 1
ATOM 744 O O . ALA A 1 94 ? 9.207 20.489 37.208 1.00 91.88 94 ALA A O 1
ATOM 745 N N . TYR A 1 95 ? 8.507 19.947 35.141 1.00 88.81 95 TYR A N 1
ATOM 746 C CA . TYR A 1 95 ? 9.841 19.699 34.592 1.00 88.81 95 TYR A CA 1
ATOM 747 C C . TYR A 1 95 ? 10.398 20.843 33.728 1.00 88.81 95 TYR A C 1
ATOM 749 O O . TYR A 1 95 ? 11.551 20.769 33.317 1.00 88.81 95 TYR A O 1
ATOM 757 N N . LYS A 1 96 ? 9.660 21.943 33.491 1.00 67.88 96 LYS A N 1
ATOM 758 C CA . LYS A 1 96 ? 10.231 23.150 32.840 1.00 67.88 96 LYS A CA 1
ATOM 759 C C . LYS A 1 96 ? 11.159 23.975 33.737 1.00 67.88 96 LYS A C 1
ATOM 761 O O . LYS A 1 96 ? 11.717 24.963 33.266 1.00 67.88 96 LYS A O 1
ATOM 766 N N . VAL A 1 97 ? 11.298 23.623 35.012 1.00 57.84 97 VAL A N 1
ATOM 767 C CA . VAL A 1 97 ? 11.892 24.502 36.031 1.00 57.84 97 VAL A CA 1
ATOM 768 C C . VAL A 1 97 ? 13.422 24.616 35.959 1.00 57.84 97 VAL A C 1
ATOM 770 O O . VAL A 1 97 ? 13.953 25.614 36.428 1.00 57.84 97 VAL A O 1
ATOM 773 N N . GLU A 1 98 ? 14.149 23.717 35.292 1.00 58.22 98 GLU A N 1
ATOM 774 C CA . GLU A 1 98 ? 15.620 23.688 35.440 1.00 58.22 98 GLU A CA 1
ATOM 775 C C . GLU A 1 98 ? 16.445 24.232 34.257 1.00 58.22 98 GLU A C 1
ATOM 777 O O . GLU A 1 98 ? 17.665 24.327 34.364 1.00 58.22 98 GLU A O 1
ATOM 782 N N . GLU A 1 99 ? 15.840 24.653 33.138 1.00 56.22 99 GLU A N 1
ATOM 783 C CA . GLU A 1 99 ? 16.633 25.009 31.939 1.00 56.22 99 GLU A CA 1
ATOM 784 C C . GLU A 1 99 ? 16.661 26.511 31.587 1.00 56.22 99 GLU A C 1
ATOM 786 O O . GLU A 1 99 ? 17.419 26.932 30.714 1.00 56.22 99 GLU A O 1
ATOM 791 N N . SER A 1 100 ? 15.913 27.361 32.307 1.00 57.25 100 SER A N 1
ATOM 792 C CA . SER A 1 100 ? 15.864 28.819 32.056 1.00 57.25 100 SER A CA 1
ATOM 793 C C . SER A 1 100 ? 16.604 29.702 33.069 1.00 57.25 100 SER A C 1
ATOM 795 O O . SER A 1 100 ? 16.593 30.922 32.918 1.00 57.25 100 SER A O 1
ATOM 797 N N . GLN A 1 101 ? 17.315 29.133 34.046 1.00 50.38 101 GLN A N 1
ATOM 798 C CA . GLN A 1 101 ? 18.227 29.891 34.916 1.00 50.38 101 GLN A CA 1
ATOM 799 C C . GLN A 1 101 ? 19.681 29.415 34.792 1.00 50.38 101 GLN A C 1
ATOM 801 O O . GLN A 1 101 ? 20.353 29.135 35.779 1.00 50.38 101 GLN A O 1
ATOM 806 N N . ARG A 1 102 ? 20.230 29.409 33.572 1.00 49.81 102 ARG A N 1
ATOM 807 C CA . ARG A 1 102 ? 21.656 29.734 33.423 1.00 49.81 102 ARG A CA 1
ATOM 808 C C . ARG A 1 102 ? 21.770 31.233 33.153 1.00 49.81 102 ARG A C 1
ATOM 810 O O . ARG A 1 102 ? 21.512 31.645 32.023 1.00 49.81 102 ARG A O 1
ATOM 817 N N . PRO A 1 103 ? 22.119 32.064 34.156 1.00 54.94 103 PRO A N 1
ATOM 818 C CA . PRO A 1 103 ? 22.428 33.461 33.907 1.00 54.94 103 PRO A CA 1
ATOM 819 C C . PRO A 1 103 ? 23.573 33.528 32.899 1.00 54.94 103 PRO A C 1
ATOM 821 O O . PRO A 1 103 ? 24.653 32.976 33.108 1.00 54.94 103 PRO A O 1
ATOM 824 N N . SER A 1 104 ? 23.304 34.194 31.783 1.00 53.22 104 SER A N 1
ATOM 825 C CA . SER A 1 104 ? 24.281 34.627 30.799 1.00 53.22 104 SER A CA 1
ATOM 826 C C . SER A 1 104 ? 25.313 35.522 31.484 1.00 53.22 104 SER A C 1
ATOM 828 O O . SER A 1 104 ? 25.137 36.737 31.577 1.00 53.22 104 SER A O 1
ATOM 830 N N . THR A 1 105 ? 26.393 34.927 31.988 1.00 53.72 105 THR A N 1
ATOM 831 C CA . THR A 1 105 ? 27.583 35.676 32.370 1.00 53.72 105 THR A CA 1
ATOM 832 C C . THR A 1 105 ? 28.310 36.084 31.097 1.00 53.72 105 THR A C 1
ATOM 834 O O . THR A 1 105 ? 28.927 35.291 30.390 1.00 53.72 105 THR A O 1
ATOM 837 N N . SER A 1 106 ? 28.195 37.372 30.787 1.00 57.38 106 SER A N 1
ATOM 838 C CA . SER A 1 106 ? 29.021 38.053 29.806 1.00 57.38 106 SER A CA 1
ATOM 839 C C . SER A 1 106 ? 30.503 38.005 30.205 1.00 57.38 106 SER A C 1
ATOM 841 O O . SER A 1 106 ? 30.889 38.556 31.237 1.00 57.38 106 SER A O 1
ATOM 843 N N . ARG A 1 107 ? 31.340 37.398 29.362 1.00 44.94 107 ARG A N 1
ATOM 844 C CA . ARG A 1 107 ? 32.785 37.667 29.173 1.00 44.94 107 ARG A CA 1
ATOM 845 C C . ARG A 1 107 ? 33.261 36.695 28.089 1.00 44.94 107 ARG A C 1
ATOM 847 O O . ARG A 1 107 ? 32.933 35.526 28.192 1.00 44.94 107 ARG A O 1
ATOM 854 N N . ALA A 1 108 ? 34.055 36.980 27.068 1.00 54.09 108 ALA A N 1
ATOM 855 C CA . ALA A 1 108 ? 34.651 38.137 26.399 1.00 54.09 108 ALA A CA 1
ATOM 856 C C . ALA A 1 108 ? 35.245 37.556 25.071 1.00 54.09 108 ALA A C 1
ATOM 858 O O . ALA A 1 108 ? 35.291 36.330 24.935 1.00 54.09 108 ALA A O 1
ATOM 859 N N . PRO A 1 109 ? 35.678 38.362 24.083 1.00 69.62 109 PRO A N 1
ATOM 860 C CA . PRO A 1 109 ? 36.060 37.878 22.752 1.00 69.62 109 PRO A CA 1
ATOM 861 C C . PRO A 1 109 ? 37.570 37.600 22.633 1.00 69.62 109 PRO A C 1
ATOM 863 O O . PRO A 1 109 ? 38.355 38.496 22.917 1.00 69.62 109 PRO A O 1
ATOM 866 N N . THR A 1 110 ? 37.973 36.414 22.155 1.00 52.31 110 THR A N 1
ATOM 867 C CA . THR A 1 110 ? 39.316 36.075 21.607 1.00 52.31 110 THR A CA 1
ATOM 868 C C . THR A 1 110 ? 39.266 34.684 20.909 1.00 52.31 110 THR A C 1
ATOM 870 O O . THR A 1 110 ? 38.288 33.965 21.093 1.00 52.31 110 THR A O 1
ATOM 873 N N . PRO A 1 111 ? 40.249 34.281 20.070 1.00 56.62 111 PRO A N 1
ATOM 874 C CA . PRO A 1 111 ? 40.330 34.450 18.611 1.00 56.62 111 PRO A CA 1
ATOM 875 C C . PRO A 1 111 ? 40.175 33.102 17.845 1.00 56.62 111 PRO A C 1
ATOM 877 O O . PRO A 1 111 ? 40.023 32.051 18.469 1.00 56.62 111 PRO A O 1
ATOM 880 N N . PRO A 1 112 ? 40.229 33.079 16.494 1.00 66.44 112 PRO A N 1
ATOM 881 C CA . PRO A 1 112 ? 40.014 31.862 15.716 1.00 66.44 112 PRO A CA 1
ATOM 882 C C . PRO A 1 112 ? 41.329 31.110 15.499 1.00 66.44 112 PRO A C 1
ATOM 884 O O . PRO A 1 112 ? 42.141 31.587 14.727 1.00 66.44 112 PRO A O 1
ATOM 887 N N . PHE A 1 113 ? 41.546 29.940 16.105 1.00 51.00 113 PHE A N 1
AT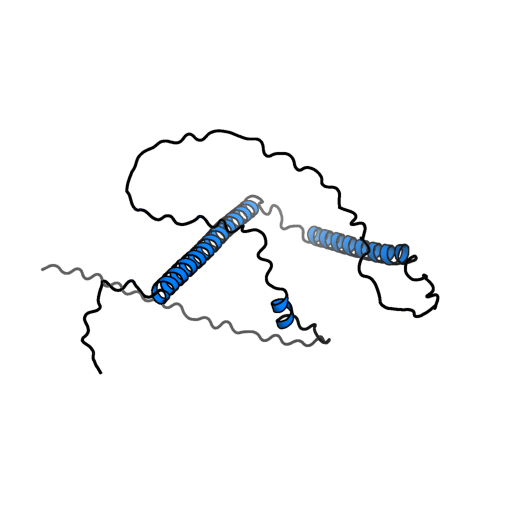OM 888 C CA . PHE A 1 113 ? 42.540 28.967 15.621 1.00 51.00 113 PHE A CA 1
ATOM 889 C C . PHE A 1 113 ? 42.308 27.581 16.238 1.00 51.00 113 PHE A C 1
ATOM 891 O O . PHE A 1 113 ? 42.182 27.449 17.450 1.00 51.00 113 PHE A O 1
ATOM 898 N N . GLY A 1 114 ? 42.333 26.545 15.395 1.00 44.97 114 GLY A N 1
ATOM 899 C CA . GLY A 1 114 ? 42.631 25.174 15.820 1.00 44.97 114 GLY A CA 1
ATOM 900 C C . GLY A 1 114 ? 41.448 24.210 15.847 1.00 44.97 114 GLY A C 1
ATOM 901 O O . GLY A 1 114 ? 40.856 23.946 16.887 1.00 44.97 114 GLY A O 1
ATOM 902 N N . ALA A 1 115 ? 41.160 23.608 14.695 1.00 56.62 115 ALA A N 1
ATOM 903 C CA . ALA A 1 115 ? 40.369 22.391 14.598 1.00 56.62 115 ALA A CA 1
ATOM 904 C C . ALA A 1 115 ? 41.074 21.231 15.326 1.00 56.62 115 ALA A C 1
ATOM 906 O O . ALA A 1 115 ? 42.128 20.786 14.881 1.00 56.62 115 ALA A O 1
ATOM 907 N N . SER A 1 116 ? 40.493 20.743 16.425 1.00 55.47 116 SER A N 1
ATOM 908 C CA . SER A 1 116 ? 40.506 19.336 16.873 1.00 55.47 116 SER A CA 1
ATOM 909 C C . SER A 1 116 ? 40.042 19.254 18.324 1.00 55.47 116 SER A C 1
ATOM 911 O O . SER A 1 116 ? 40.831 19.413 19.248 1.00 55.47 116 SER A O 1
ATOM 913 N N . ALA A 1 117 ? 38.766 18.945 18.541 1.00 46.69 117 ALA A N 1
ATOM 914 C CA . ALA A 1 117 ? 38.318 18.419 19.823 1.00 46.69 117 ALA A CA 1
ATOM 915 C C . ALA A 1 117 ? 37.181 17.426 19.594 1.00 46.69 117 ALA A C 1
ATOM 917 O O . ALA A 1 117 ? 36.089 17.754 19.137 1.00 46.69 117 ALA A O 1
ATOM 918 N N . ARG A 1 118 ? 37.525 16.177 19.888 1.00 50.81 118 ARG A N 1
ATOM 919 C CA . ARG A 1 118 ? 36.679 14.996 19.977 1.00 50.81 118 ARG A CA 1
ATOM 920 C C . ARG A 1 118 ? 35.467 15.278 20.866 1.00 50.81 118 ARG A C 1
ATOM 922 O O . ARG A 1 118 ? 35.631 15.591 22.042 1.00 50.81 118 ARG A O 1
ATOM 929 N N . THR A 1 119 ? 34.267 15.092 20.335 1.00 55.97 119 THR A N 1
ATOM 930 C CA . THR A 1 119 ? 33.076 14.883 21.158 1.00 55.97 119 THR A CA 1
ATOM 931 C C . THR A 1 119 ? 33.050 13.420 21.621 1.00 55.97 119 THR A C 1
ATOM 933 O O . THR A 1 119 ? 33.275 12.516 20.809 1.00 55.97 119 THR A O 1
ATOM 936 N N . PRO A 1 120 ? 32.799 13.131 22.911 1.00 53.44 120 PRO A N 1
ATOM 937 C CA . PRO A 1 120 ? 32.475 11.781 23.344 1.00 53.44 120 PRO A CA 1
ATOM 938 C C . PRO A 1 120 ? 31.063 11.451 22.848 1.00 53.44 120 PRO A C 1
ATOM 940 O O . PRO A 1 120 ? 30.059 11.856 23.428 1.00 53.44 120 PRO A O 1
ATOM 943 N N . SER A 1 121 ? 30.994 10.739 21.724 1.00 52.19 121 SER A N 1
ATOM 944 C CA . SER A 1 121 ? 29.777 10.082 21.253 1.00 52.19 121 SER A CA 1
ATOM 945 C C . SER A 1 121 ? 29.384 9.021 22.282 1.00 52.19 121 SER A C 1
ATOM 947 O O . SER A 1 121 ? 29.979 7.944 22.340 1.00 52.19 121 SER A O 1
ATOM 949 N N . LEU A 1 122 ? 28.404 9.349 23.125 1.00 54.75 122 LEU A N 1
ATOM 950 C CA . LEU A 1 122 ? 27.670 8.371 23.917 1.00 54.75 122 LEU A CA 1
ATOM 951 C C . LEU A 1 122 ? 26.942 7.458 22.930 1.00 54.75 122 LEU A C 1
ATOM 953 O O . LEU A 1 122 ? 25.905 7.812 22.370 1.00 54.75 122 LEU A O 1
ATOM 957 N N . ARG A 1 123 ? 27.552 6.306 22.651 1.00 59.38 123 ARG A N 1
ATOM 958 C CA . ARG A 1 123 ? 26.939 5.261 21.841 1.00 59.38 123 ARG A CA 1
ATOM 959 C C . ARG A 1 123 ? 25.759 4.675 22.625 1.00 59.38 123 ARG A C 1
ATOM 961 O O . ARG A 1 123 ? 25.964 4.274 23.771 1.00 59.38 123 ARG A O 1
ATOM 968 N N . PRO A 1 124 ? 24.553 4.586 22.043 1.00 60.44 124 PRO A N 1
ATOM 969 C CA . PRO A 1 124 ? 23.511 3.736 22.599 1.00 60.44 124 PRO A CA 1
ATOM 970 C C . PRO A 1 124 ? 24.020 2.289 22.645 1.00 60.44 124 PRO A C 1
ATOM 972 O O . PRO A 1 124 ? 24.733 1.844 21.740 1.00 60.44 124 PRO A O 1
ATOM 975 N N . ALA A 1 125 ? 23.698 1.582 23.729 1.00 57.19 125 ALA A N 1
ATOM 976 C CA . ALA A 1 125 ? 24.102 0.202 23.956 1.00 57.19 125 ALA A CA 1
ATOM 977 C C . ALA A 1 125 ? 23.731 -0.675 22.748 1.00 57.19 125 ALA A C 1
ATOM 979 O O . ALA A 1 125 ? 22.558 -0.818 22.403 1.00 57.19 125 ALA A O 1
ATOM 980 N N . CYS A 1 126 ? 24.745 -1.252 22.099 1.00 53.47 126 CYS A N 1
ATOM 981 C CA . CYS A 1 126 ? 24.557 -2.345 21.156 1.00 53.47 126 CYS A CA 1
ATOM 982 C C . CYS A 1 126 ? 24.145 -3.579 21.956 1.00 53.47 126 CYS A C 1
ATOM 984 O O . CYS A 1 126 ? 24.976 -4.195 22.621 1.00 53.47 126 CYS A O 1
ATOM 986 N N . PHE A 1 127 ? 22.866 -3.928 21.892 1.00 66.19 127 PHE A N 1
ATOM 987 C CA . PHE A 1 127 ? 22.418 -5.269 22.231 1.00 66.19 127 PHE A CA 1
ATOM 988 C C . PHE A 1 127 ? 22.747 -6.187 21.043 1.00 66.19 127 PHE A C 1
ATOM 990 O O . PHE A 1 127 ? 22.316 -5.882 19.928 1.00 66.19 127 PHE A O 1
ATOM 997 N N . PRO A 1 128 ? 23.521 -7.273 21.229 1.00 66.62 128 PRO A N 1
ATOM 998 C CA . PRO A 1 128 ? 23.714 -8.261 20.177 1.00 66.62 128 PRO A CA 1
ATOM 999 C C . PRO A 1 128 ? 22.361 -8.918 19.881 1.00 66.62 128 PRO A C 1
ATOM 1001 O O . PRO A 1 128 ? 21.749 -9.521 20.761 1.00 66.62 128 PRO A O 1
ATOM 1004 N N . SER A 1 129 ? 21.864 -8.742 18.655 1.00 54.53 129 SER A N 1
ATOM 1005 C CA . SER A 1 129 ? 20.698 -9.487 18.175 1.00 54.53 129 SER A CA 1
ATOM 1006 C C . SER A 1 129 ? 21.068 -10.970 18.052 1.00 54.53 129 SER A C 1
ATOM 1008 O O . SER A 1 129 ? 22.168 -11.261 17.576 1.00 54.53 129 SER A O 1
ATOM 1010 N N . PRO A 1 130 ? 20.194 -11.896 18.481 1.00 61.75 130 PRO A N 1
ATOM 1011 C CA . PRO A 1 130 ? 20.442 -13.324 18.376 1.00 61.75 130 PRO A CA 1
ATOM 1012 C C . PRO A 1 130 ? 20.525 -13.762 16.910 1.00 61.75 130 PRO A C 1
ATOM 1014 O O . PRO A 1 130 ? 19.747 -13.344 16.054 1.00 61.75 130 PRO A O 1
ATOM 1017 N N . GLU A 1 131 ? 21.517 -14.606 16.671 1.00 54.28 131 GLU A N 1
ATOM 1018 C CA . GLU A 1 131 ? 21.860 -15.295 15.435 1.00 54.28 131 GLU A CA 1
ATOM 1019 C C . GLU A 1 131 ? 20.642 -16.061 14.874 1.00 54.28 131 GLU A C 1
ATOM 1021 O O . GLU A 1 131 ? 20.024 -16.837 15.612 1.00 54.28 131 GLU A O 1
ATOM 1026 N N . PRO A 1 132 ? 20.242 -15.864 13.602 1.00 61.84 132 PRO A N 1
ATOM 1027 C CA . PRO A 1 132 ? 19.232 -16.715 12.994 1.00 61.84 132 PRO A CA 1
ATOM 1028 C C . PRO A 1 132 ? 19.832 -18.108 12.813 1.00 61.84 132 PRO A C 1
ATOM 1030 O O . PRO A 1 132 ? 20.753 -18.304 12.023 1.00 61.84 132 PRO A O 1
ATOM 1033 N N . SER A 1 133 ? 19.311 -19.062 13.580 1.00 56.81 133 SER A N 1
ATOM 1034 C CA . SER A 1 133 ? 19.690 -20.465 13.510 1.00 56.81 133 SER A CA 1
ATOM 1035 C C . SER A 1 133 ? 19.630 -20.983 12.076 1.00 56.81 133 SER A C 1
ATOM 1037 O O . SER A 1 133 ? 18.605 -20.892 11.396 1.00 56.81 133 SER A O 1
ATOM 1039 N N . GLU A 1 134 ? 20.750 -21.557 11.656 1.00 54.31 134 GLU A N 1
ATOM 1040 C CA . GLU A 1 134 ? 20.882 -22.386 10.473 1.00 54.31 134 GLU A CA 1
ATOM 1041 C C . GLU A 1 134 ? 19.883 -23.552 10.549 1.00 54.31 134 GLU A C 1
ATOM 1043 O O . GLU A 1 134 ? 20.021 -24.474 11.350 1.00 54.31 134 GLU A O 1
ATOM 1048 N N . GLY A 1 135 ? 18.847 -23.494 9.715 1.00 49.12 135 GLY A N 1
ATOM 1049 C CA . GLY A 1 135 ? 17.985 -24.623 9.376 1.00 49.12 135 GLY A CA 1
ATOM 1050 C C . GLY A 1 135 ? 17.968 -24.745 7.856 1.00 49.12 135 GLY A C 1
ATOM 1051 O O . GLY A 1 135 ? 17.312 -23.973 7.171 1.00 49.12 135 GLY A O 1
ATOM 1052 N N . SER A 1 136 ? 18.864 -25.551 7.294 1.00 50.66 136 SER A N 1
ATOM 1053 C CA . SER A 1 136 ? 18.598 -26.948 6.936 1.00 50.66 136 SER A CA 1
ATOM 1054 C C . SER A 1 136 ? 17.775 -27.136 5.655 1.00 50.66 136 SER A C 1
ATOM 1056 O O . SER A 1 136 ? 16.552 -27.071 5.645 1.00 50.66 136 SER A O 1
ATOM 1058 N N . PHE A 1 137 ? 18.530 -27.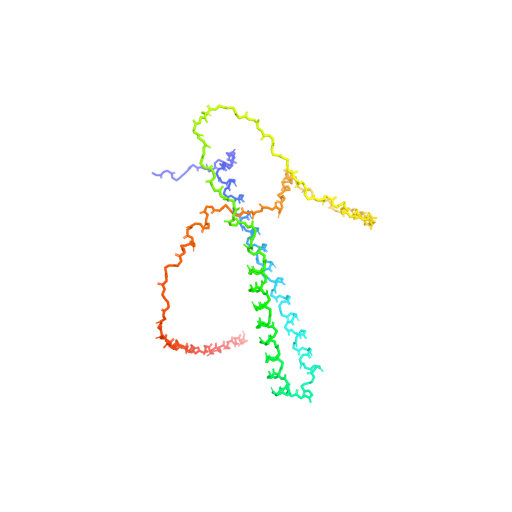509 4.617 1.00 51.25 137 PHE A N 1
ATOM 1059 C CA . PHE A 1 137 ? 18.236 -28.548 3.626 1.00 51.25 137 PHE A CA 1
ATOM 1060 C C . PHE A 1 137 ? 17.047 -28.348 2.681 1.00 51.25 137 PHE A C 1
ATOM 1062 O O . PHE A 1 137 ? 15.968 -28.882 2.908 1.00 51.25 137 PHE A O 1
ATOM 1069 N N . TRP A 1 138 ? 17.326 -27.769 1.509 1.00 53.94 138 TRP A N 1
ATOM 1070 C CA . TRP A 1 138 ? 16.775 -28.302 0.260 1.00 53.94 138 TRP A CA 1
ATOM 1071 C C . TRP A 1 138 ? 17.920 -28.597 -0.705 1.00 53.94 138 TRP A C 1
ATOM 1073 O O . TRP A 1 138 ? 18.658 -27.723 -1.154 1.00 53.94 138 TRP A O 1
ATOM 1083 N N . THR A 1 139 ? 18.095 -29.892 -0.920 1.00 47.75 139 THR A N 1
ATOM 1084 C CA . THR A 1 139 ? 18.968 -30.550 -1.883 1.00 47.75 139 THR A CA 1
ATOM 1085 C C . THR A 1 139 ? 18.651 -30.118 -3.320 1.00 47.75 139 THR A C 1
ATOM 1087 O O . THR A 1 139 ? 17.481 -29.937 -3.663 1.00 47.75 139 THR A O 1
ATOM 1090 N N . PRO A 1 140 ? 19.665 -30.004 -4.196 1.00 55.62 140 PRO A N 1
ATOM 1091 C CA . PRO A 1 140 ? 19.453 -29.763 -5.614 1.00 55.62 140 PRO A CA 1
ATOM 1092 C C . PRO A 1 140 ? 19.067 -31.072 -6.315 1.00 55.62 140 PRO A C 1
ATOM 1094 O O . PRO A 1 140 ? 19.589 -32.141 -5.991 1.00 55.62 140 PRO A O 1
ATOM 1097 N N . SER A 1 141 ? 18.198 -30.994 -7.322 1.00 44.06 141 SER A N 1
ATOM 1098 C CA . SER A 1 141 ? 18.152 -32.002 -8.384 1.00 44.06 141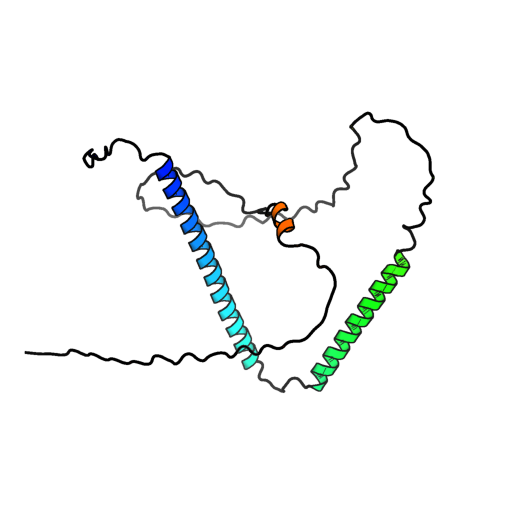 SER A CA 1
ATOM 1099 C C . SER A 1 141 ? 18.349 -31.355 -9.750 1.00 44.06 141 SER A C 1
ATOM 1101 O O . SER A 1 141 ? 17.927 -30.212 -9.941 1.00 44.06 141 SER A O 1
ATOM 1103 N N . PRO A 1 142 ? 19.042 -32.047 -10.672 1.00 59.53 142 PRO A N 1
ATOM 1104 C CA . PRO A 1 142 ? 19.661 -31.442 -11.839 1.00 59.53 142 PRO A CA 1
ATOM 1105 C C . PRO A 1 142 ? 18.864 -31.713 -13.125 1.00 59.53 142 PRO A C 1
ATOM 1107 O O . PRO A 1 142 ? 17.897 -32.467 -13.130 1.00 59.53 142 PRO A O 1
ATOM 1110 N N . LEU A 1 143 ? 19.375 -31.147 -14.223 1.00 46.66 143 LEU A N 1
ATOM 1111 C CA . LEU A 1 143 ? 18.973 -31.327 -15.623 1.00 46.66 143 LEU A CA 1
ATOM 1112 C C . LEU A 1 143 ? 17.673 -30.619 -16.050 1.00 46.66 143 LEU A C 1
ATOM 1114 O O . LEU A 1 143 ? 16.597 -31.200 -16.059 1.00 46.66 143 LEU A O 1
ATOM 1118 N N . GLN A 1 144 ? 17.822 -29.434 -16.643 1.00 46.78 144 GLN A N 1
ATOM 1119 C CA . GLN A 1 144 ? 17.856 -29.394 -18.106 1.00 46.78 144 GLN A CA 1
ATOM 1120 C C . GLN A 1 144 ? 18.584 -28.153 -18.623 1.00 46.78 144 GLN A C 1
ATOM 1122 O O . GLN A 1 144 ? 18.375 -27.020 -18.205 1.00 46.78 144 GLN A O 1
ATOM 1127 N N . GLN A 1 145 ? 19.508 -28.471 -19.512 1.00 46.97 145 GLN A N 1
ATOM 1128 C CA . GLN A 1 145 ? 20.471 -27.646 -20.196 1.00 46.97 145 GLN A CA 1
ATOM 1129 C C . GLN A 1 145 ? 19.798 -27.034 -21.423 1.00 46.97 145 GLN A C 1
ATOM 1131 O O . GLN A 1 145 ? 19.412 -27.762 -22.333 1.00 46.97 145 GLN A O 1
ATOM 1136 N N . THR A 1 146 ? 19.702 -25.711 -21.462 1.00 45.34 146 THR A N 1
ATOM 1137 C CA . THR A 1 146 ? 19.737 -24.964 -22.720 1.00 45.34 146 THR A CA 1
ATOM 1138 C C . THR A 1 146 ? 20.605 -23.743 -22.494 1.00 45.34 146 THR A C 1
ATOM 1140 O O . THR A 1 146 ? 20.262 -22.859 -21.709 1.00 45.34 146 THR A O 1
ATOM 1143 N N . ASP A 1 147 ? 21.760 -23.777 -23.146 1.00 53.22 147 ASP A N 1
ATOM 1144 C CA . ASP A 1 147 ? 22.675 -22.667 -23.332 1.00 53.22 147 ASP A CA 1
ATOM 1145 C C . ASP A 1 147 ? 21.927 -21.397 -23.749 1.00 53.22 147 ASP A C 1
ATOM 1147 O O . ASP A 1 147 ? 21.178 -21.408 -24.719 1.00 53.22 147 ASP A O 1
ATOM 1151 N N . ASP A 1 148 ? 22.175 -20.295 -23.045 1.00 45.81 148 ASP A N 1
ATOM 1152 C CA . ASP A 1 148 ? 22.662 -19.095 -23.716 1.00 45.81 148 ASP A CA 1
ATOM 1153 C C . ASP A 1 148 ? 23.307 -18.144 -22.705 1.00 45.81 148 ASP A C 1
ATOM 1155 O O . ASP A 1 148 ? 22.779 -17.805 -21.645 1.00 45.81 148 ASP A O 1
ATOM 1159 N N . SER A 1 149 ? 24.523 -17.747 -23.046 1.00 58.28 149 SER A N 1
ATOM 1160 C CA . SER A 1 149 ? 25.434 -16.986 -22.207 1.00 58.28 149 SER A CA 1
ATOM 1161 C C . SER A 1 149 ? 24.980 -15.535 -22.053 1.00 58.28 149 SER A C 1
ATOM 1163 O O . SER A 1 149 ? 25.063 -14.762 -23.005 1.00 58.28 149 SER A O 1
ATOM 1165 N N . GLN A 1 150 ? 24.618 -15.115 -20.838 1.00 45.94 150 GLN A N 1
ATOM 1166 C CA . GLN A 1 150 ? 24.754 -13.717 -20.423 1.00 45.94 150 GLN A CA 1
ATOM 1167 C C . GLN A 1 150 ? 25.303 -13.642 -19.000 1.00 45.94 150 GLN A C 1
ATOM 1169 O O . GLN A 1 150 ? 24.589 -13.760 -18.009 1.00 45.94 150 GLN A O 1
ATOM 1174 N N . SER A 1 151 ? 26.609 -13.393 -18.924 1.00 52.00 151 SER A N 1
ATOM 1175 C CA . SER A 1 151 ? 27.291 -12.843 -17.760 1.00 52.00 151 SER A CA 1
ATOM 1176 C C . SER A 1 151 ? 26.708 -11.459 -17.445 1.00 52.00 151 SER A C 1
ATOM 1178 O O . SER A 1 151 ? 27.191 -10.432 -17.929 1.00 52.00 151 SER A O 1
ATOM 1180 N N . GLY A 1 152 ? 25.623 -11.436 -16.680 1.00 43.25 152 GLY A N 1
ATOM 1181 C CA . GLY A 1 152 ? 24.999 -10.236 -16.146 1.00 43.25 152 GLY A CA 1
ATOM 1182 C C . GLY A 1 152 ? 25.317 -10.132 -14.668 1.00 43.25 152 GLY A C 1
ATOM 1183 O O . GLY A 1 152 ? 24.625 -10.718 -13.850 1.00 43.25 152 GLY A O 1
ATOM 1184 N N . SER A 1 153 ? 26.387 -9.403 -14.361 1.00 47.78 153 SER A N 1
ATOM 1185 C CA . SER A 1 153 ? 26.795 -8.977 -13.024 1.00 47.78 153 SER A CA 1
ATOM 1186 C C . SER A 1 153 ? 25.580 -8.673 -12.137 1.00 47.78 153 SER A C 1
ATOM 1188 O O . SER A 1 153 ? 24.894 -7.671 -12.351 1.00 47.78 153 SER A O 1
ATOM 1190 N N . GLU A 1 154 ? 25.340 -9.517 -11.132 1.00 40.09 154 GLU A N 1
ATOM 1191 C CA . GLU A 1 154 ? 24.410 -9.258 -10.035 1.00 40.09 154 GLU A CA 1
ATOM 1192 C C . GLU A 1 154 ? 24.906 -8.032 -9.263 1.00 40.09 154 GLU A C 1
ATOM 1194 O O . GLU A 1 154 ? 25.649 -8.106 -8.288 1.00 40.09 154 GLU A O 1
ATOM 1199 N N . SER A 1 155 ? 24.524 -6.848 -9.738 1.00 47.94 155 SER A N 1
ATOM 1200 C CA . SER A 1 155 ? 24.491 -5.661 -8.898 1.00 47.94 155 SER A CA 1
ATOM 1201 C C . SER A 1 155 ? 23.339 -5.862 -7.926 1.00 47.94 155 SER A C 1
ATOM 1203 O O . SER A 1 155 ? 22.198 -5.503 -8.212 1.00 47.94 155 SER A O 1
ATOM 1205 N N . SER A 1 156 ? 23.665 -6.489 -6.798 1.00 49.28 156 SER A N 1
ATOM 1206 C CA . SER A 1 156 ? 22.931 -6.417 -5.541 1.00 49.28 156 SER A CA 1
ATOM 1207 C C . SER A 1 156 ? 22.747 -4.940 -5.183 1.00 49.28 156 SER A C 1
ATOM 1209 O O . SER A 1 156 ? 23.549 -4.342 -4.462 1.00 49.28 156 SER A O 1
ATOM 1211 N N . TRP A 1 157 ? 21.706 -4.320 -5.729 1.00 46.09 157 TRP A N 1
ATOM 1212 C CA . TRP A 1 157 ? 21.208 -3.053 -5.229 1.00 46.09 157 TRP A CA 1
ATOM 1213 C C . TRP A 1 157 ? 20.566 -3.363 -3.887 1.00 46.09 157 TRP A C 1
ATOM 1215 O O . TRP A 1 157 ? 19.439 -3.845 -3.834 1.00 46.09 157 TRP A O 1
ATOM 1225 N N . GLN A 1 158 ? 21.324 -3.150 -2.810 1.00 42.75 158 GLN A N 1
ATOM 1226 C CA . GLN A 1 158 ? 20.766 -3.141 -1.470 1.00 42.75 158 GLN A CA 1
ATOM 1227 C C . GLN A 1 158 ? 19.572 -2.184 -1.455 1.00 42.75 158 GLN A C 1
ATOM 1229 O O . GLN A 1 158 ? 19.706 -0.978 -1.656 1.00 42.75 158 GLN A O 1
ATOM 1234 N N . GLU A 1 159 ? 18.395 -2.762 -1.243 1.00 51.72 159 GLU A N 1
ATOM 1235 C CA . GLU A 1 159 ? 17.089 -2.110 -1.156 1.00 51.72 159 GLU A CA 1
ATOM 1236 C C . GLU A 1 159 ? 16.889 -1.404 0.201 1.00 51.72 159 GLU A C 1
ATOM 1238 O O . GLU A 1 159 ? 15.780 -1.062 0.604 1.00 51.72 159 GLU A O 1
ATOM 1243 N N . GLU A 1 160 ? 17.979 -1.127 0.913 1.00 48.38 160 GLU A N 1
ATOM 1244 C CA . GLU A 1 160 ? 17.983 -0.412 2.178 1.00 48.38 160 GLU A CA 1
ATOM 1245 C C . GLU A 1 160 ? 18.606 0.967 1.968 1.00 48.38 160 GLU A C 1
ATOM 1247 O O . GLU A 1 160 ? 19.785 1.104 1.664 1.00 48.38 160 GLU A O 1
ATOM 1252 N N . GLN A 1 161 ? 17.790 2.002 2.189 1.00 47.12 161 GLN A N 1
ATOM 1253 C CA . GLN A 1 161 ? 18.133 3.434 2.201 1.00 47.12 161 GLN A CA 1
ATOM 1254 C C . GLN A 1 161 ? 17.934 4.244 0.909 1.00 47.12 161 GLN A C 1
ATOM 1256 O O . GLN A 1 161 ? 18.668 5.201 0.656 1.00 47.12 161 GLN A O 1
ATOM 1261 N N . TYR A 1 162 ? 16.847 4.023 0.161 1.00 52.72 162 TYR A N 1
ATOM 1262 C CA . TYR A 1 162 ? 16.337 5.100 -0.702 1.00 52.72 162 TYR A CA 1
ATOM 1263 C C . TYR A 1 162 ? 15.657 6.189 0.152 1.00 52.72 162 TYR A C 1
ATOM 1265 O O . TYR A 1 162 ? 14.434 6.243 0.292 1.00 52.72 162 TYR A O 1
ATOM 1273 N N . ARG A 1 163 ? 16.460 7.063 0.771 1.00 62.16 163 ARG A N 1
ATOM 1274 C CA . ARG A 1 163 ? 15.979 8.310 1.382 1.00 62.16 163 ARG A CA 1
ATOM 1275 C C . ARG A 1 163 ? 15.960 9.368 0.270 1.00 62.16 163 ARG A C 1
ATOM 1277 O O . ARG A 1 163 ? 17.033 9.738 -0.206 1.00 62.16 163 ARG A O 1
ATOM 1284 N N . PRO A 1 164 ? 14.791 9.841 -0.198 1.00 64.75 164 PRO A N 1
ATOM 1285 C CA . PRO A 1 164 ? 14.754 10.860 -1.240 1.00 64.75 164 PRO A CA 1
ATOM 1286 C C . PRO A 1 164 ? 15.514 12.113 -0.769 1.00 64.75 164 PRO A C 1
ATOM 1288 O O . PRO A 1 164 ? 15.405 12.469 0.411 1.00 64.75 164 PRO A O 1
ATOM 1291 N N . PRO A 1 165 ? 16.285 12.779 -1.649 1.00 62.69 165 PRO A N 1
ATOM 1292 C CA . PRO A 1 165 ? 17.073 13.948 -1.278 1.00 62.69 165 PRO A CA 1
ATOM 1293 C C . PRO A 1 165 ? 16.171 15.029 -0.672 1.00 62.69 165 PRO A C 1
ATOM 1295 O O . PRO A 1 165 ? 15.140 15.399 -1.240 1.00 62.69 165 PRO A O 1
ATOM 1298 N N . GLU A 1 166 ? 16.562 15.553 0.495 1.00 64.19 166 GLU A N 1
ATOM 1299 C CA . GLU A 1 166 ? 15.770 16.530 1.262 1.00 64.19 166 GLU A CA 1
ATOM 1300 C C . GLU A 1 166 ? 15.517 17.851 0.514 1.00 64.19 166 GLU A C 1
ATOM 1302 O O . GLU A 1 166 ? 14.669 18.647 0.921 1.00 64.19 166 GLU A O 1
ATOM 1307 N N . SER A 1 167 ? 16.194 18.075 -0.615 1.00 62.72 167 SER A N 1
ATOM 1308 C CA . SER A 1 167 ? 15.968 19.227 -1.490 1.00 62.72 167 SER A CA 1
ATOM 1309 C C . SER A 1 167 ? 14.557 19.270 -2.086 1.00 62.72 167 SER A C 1
ATOM 1311 O O . SER A 1 167 ? 14.053 20.363 -2.336 1.00 62.72 167 SER A O 1
ATOM 1313 N N . LEU A 1 168 ? 13.876 18.127 -2.243 1.00 55.97 168 LEU A N 1
ATOM 1314 C CA . LEU A 1 168 ? 12.504 18.084 -2.770 1.00 55.97 168 LEU A CA 1
ATOM 1315 C C . LEU A 1 168 ? 11.431 18.415 -1.721 1.00 55.97 168 LEU A C 1
ATOM 1317 O O . LEU A 1 168 ? 10.331 18.828 -2.085 1.00 55.97 168 LEU A O 1
ATOM 1321 N N . ARG A 1 169 ? 11.739 18.320 -0.419 1.00 57.72 169 ARG A N 1
ATOM 1322 C CA . ARG A 1 169 ? 10.779 18.683 0.645 1.00 57.72 169 ARG A CA 1
ATOM 1323 C C . ARG A 1 169 ? 10.564 20.192 0.762 1.00 57.72 169 ARG A C 1
ATOM 1325 O O . ARG A 1 169 ? 9.528 20.624 1.255 1.00 57.72 169 ARG A O 1
ATOM 1332 N N . LYS A 1 170 ? 11.511 20.998 0.275 1.00 57.97 170 LYS A N 1
ATOM 1333 C CA . LYS A 1 170 ? 11.443 22.465 0.356 1.00 57.97 170 LYS A CA 1
ATOM 1334 C C . LYS A 1 170 ? 10.523 23.100 -0.689 1.00 57.97 170 LYS A C 1
ATOM 1336 O O . LYS A 1 170 ? 10.156 24.254 -0.525 1.00 57.97 170 LYS A O 1
ATOM 1341 N N . ILE A 1 171 ? 10.142 22.365 -1.737 1.00 60.28 171 ILE A N 1
ATOM 1342 C CA . ILE A 1 171 ? 9.300 22.899 -2.821 1.00 60.28 171 ILE A CA 1
ATOM 1343 C C . ILE A 1 171 ? 7.805 22.660 -2.543 1.00 60.28 171 ILE A C 1
ATOM 1345 O O . ILE A 1 171 ? 6.969 23.417 -3.019 1.00 60.28 171 ILE A O 1
ATOM 1349 N N . LEU A 1 172 ? 7.456 21.648 -1.738 1.00 55.28 172 LEU A N 1
ATOM 1350 C CA . LEU A 1 172 ? 6.058 21.257 -1.490 1.00 55.28 172 LEU A CA 1
ATOM 1351 C C . LEU A 1 172 ? 5.519 21.630 -0.100 1.00 55.28 172 LEU A C 1
ATOM 1353 O O . LEU A 1 172 ? 4.320 21.509 0.131 1.00 55.28 172 LEU A O 1
ATOM 1357 N N . CYS A 1 173 ? 6.363 22.110 0.815 1.00 46.53 173 CYS A N 1
ATOM 1358 C CA . CYS A 1 173 ? 5.940 22.535 2.150 1.00 46.53 173 CYS A CA 1
ATOM 1359 C C . CYS A 1 173 ? 6.377 23.977 2.426 1.00 46.53 173 CYS A C 1
ATOM 1361 O O . CYS A 1 173 ? 7.302 24.225 3.198 1.00 46.53 173 CYS A O 1
ATOM 1363 N N . SER A 1 174 ? 5.696 24.941 1.805 1.00 47.28 174 SER A N 1
ATOM 1364 C CA . SER A 1 174 ? 5.638 26.297 2.352 1.00 47.28 174 SER A CA 1
ATOM 1365 C C . SER A 1 174 ? 4.786 26.260 3.628 1.00 47.28 174 SER A C 1
ATOM 1367 O O . SER A 1 174 ? 3.638 25.814 3.560 1.00 47.28 174 SER A O 1
ATOM 1369 N N . PRO A 1 175 ? 5.307 26.678 4.795 1.00 51.62 175 PRO A N 1
ATOM 1370 C CA . PRO A 1 175 ? 4.505 26.772 6.002 1.00 51.62 175 PRO A CA 1
ATOM 1371 C C . PRO A 1 175 ? 3.417 27.829 5.807 1.00 51.62 175 PRO A C 1
ATOM 1373 O O . PRO A 1 175 ? 3.674 28.977 5.449 1.00 51.62 175 PRO A O 1
ATOM 1376 N N . SER A 1 176 ? 2.193 27.368 6.027 1.00 46.00 176 SER A N 1
ATOM 1377 C CA . SER A 1 176 ? 0.936 28.096 6.041 1.00 46.00 176 SER A CA 1
ATOM 1378 C C . SER A 1 176 ? 1.031 29.434 6.776 1.00 46.00 176 SER A C 1
ATOM 1380 O O . SER A 1 176 ? 1.236 29.475 7.992 1.00 46.00 176 SER A O 1
ATOM 1382 N N . ALA A 1 177 ? 0.782 30.515 6.040 1.00 48.38 177 ALA A N 1
ATOM 1383 C CA . ALA A 1 177 ? 0.213 31.717 6.617 1.00 48.38 177 ALA A CA 1
ATOM 1384 C C . ALA A 1 177 ? -1.188 31.394 7.157 1.00 48.38 177 ALA A C 1
ATOM 1386 O O . ALA A 1 177 ? -1.968 30.651 6.561 1.00 48.38 177 ALA A O 1
ATOM 1387 N N . GLN A 1 178 ? -1.448 31.948 8.330 1.00 53.72 178 GLN A N 1
ATOM 1388 C CA . GLN A 1 178 ? -2.679 31.886 9.094 1.00 53.72 178 GLN A CA 1
ATOM 1389 C C . GLN A 1 178 ? -3.876 32.394 8.274 1.00 53.72 178 GLN A C 1
ATOM 1391 O O . GLN A 1 178 ? -3.806 33.473 7.690 1.00 53.72 178 GLN A O 1
ATOM 1396 N N . SER A 1 179 ? -4.975 31.639 8.265 1.00 43.09 179 SER A N 1
ATOM 1397 C CA . SER A 1 179 ? -6.357 32.113 8.479 1.00 43.09 179 SER A CA 1
ATOM 1398 C C . SER A 1 179 ? -7.361 31.049 8.018 1.00 43.09 179 SER A C 1
ATOM 1400 O O . SER A 1 179 ? -7.531 30.771 6.836 1.00 43.09 179 SER A O 1
ATOM 1402 N N . SER A 1 180 ? -8.052 30.451 8.982 1.00 52.88 180 SER A N 1
ATOM 1403 C CA . SER A 1 180 ? -9.420 29.950 8.791 1.00 52.88 180 SER A CA 1
ATOM 1404 C C . SER A 1 180 ? -10.387 31.119 9.071 1.00 52.88 180 SER A C 1
ATOM 1406 O O . SER A 1 180 ? -9.934 32.110 9.653 1.00 52.88 180 SER A O 1
ATOM 1408 N N . PRO A 1 181 ? -11.714 31.024 8.843 1.00 61.66 181 PRO A N 1
ATOM 1409 C CA . PRO A 1 181 ? -12.504 30.039 8.089 1.00 61.66 181 PRO A CA 1
ATOM 1410 C C . PRO A 1 181 ? -13.524 30.705 7.125 1.00 61.66 181 PRO A C 1
ATOM 1412 O O . PRO A 1 181 ? -13.902 31.855 7.317 1.00 61.66 181 PRO A O 1
ATOM 1415 N N . SER A 1 182 ? -14.065 29.982 6.137 1.00 46.44 182 SER A N 1
ATOM 1416 C CA . SER A 1 182 ? -15.402 30.294 5.592 1.00 46.44 182 SER A CA 1
ATOM 1417 C C . SER A 1 182 ? -15.934 29.167 4.707 1.00 46.44 182 SER A C 1
ATOM 1419 O O . SER A 1 182 ? -15.250 28.651 3.828 1.00 46.44 182 SER A O 1
ATOM 1421 N N . LEU A 1 183 ? -17.174 28.791 4.992 1.00 51.78 183 LEU A N 1
ATOM 1422 C CA . LEU A 1 183 ? -17.968 27.730 4.395 1.00 51.78 183 LEU A CA 1
ATOM 1423 C C . LEU A 1 183 ? -18.282 28.008 2.919 1.00 51.78 183 LEU A C 1
ATOM 1425 O O . LEU A 1 183 ? -18.771 29.081 2.577 1.00 51.78 183 LEU A O 1
ATOM 1429 N N . SER A 1 184 ? -18.150 26.996 2.061 1.00 51.78 184 SER A N 1
ATOM 1430 C CA . SER A 1 184 ? -19.040 26.867 0.904 1.00 51.78 184 SER A CA 1
ATOM 1431 C C . SER A 1 184 ? -19.089 25.415 0.439 1.00 51.78 184 SER A C 1
ATOM 1433 O O . SER A 1 184 ? -18.224 24.941 -0.298 1.00 51.78 184 SER A O 1
ATOM 1435 N N . LEU A 1 185 ? -20.124 24.702 0.894 1.00 53.16 185 LEU A N 1
ATOM 1436 C CA . LEU A 1 185 ? -20.609 23.500 0.229 1.00 53.16 185 LEU A CA 1
ATOM 1437 C C . LEU A 1 185 ? -20.925 23.864 -1.227 1.00 53.16 185 LEU A C 1
ATOM 1439 O O . LEU A 1 185 ? -21.942 24.496 -1.510 1.00 53.16 185 LEU A O 1
ATOM 1443 N N . ARG A 1 186 ? -20.083 23.432 -2.164 1.00 51.53 186 ARG A N 1
ATOM 1444 C CA . ARG A 1 186 ? -20.512 23.236 -3.547 1.00 51.53 186 ARG A CA 1
ATOM 1445 C C . ARG A 1 186 ? -20.819 21.762 -3.731 1.00 51.53 186 ARG A C 1
ATOM 1447 O O . ARG A 1 186 ? -19.919 20.945 -3.896 1.00 51.53 186 ARG A O 1
ATOM 1454 N N . SER A 1 187 ? -22.112 21.455 -3.688 1.00 48.53 187 SER A N 1
ATOM 1455 C CA . SER A 1 187 ? -22.691 20.221 -4.206 1.00 48.53 187 SER A CA 1
ATOM 1456 C C . SER A 1 187 ? -22.190 19.984 -5.627 1.00 48.53 187 SER A C 1
ATOM 1458 O O . SER A 1 187 ? -22.569 20.698 -6.555 1.00 48.53 187 SER A O 1
ATOM 1460 N N . ILE A 1 188 ? -21.330 18.986 -5.804 1.00 57.28 188 ILE A N 1
ATOM 1461 C CA . ILE A 1 188 ? -20.992 18.485 -7.130 1.00 57.28 188 ILE A CA 1
ATOM 1462 C C . ILE A 1 188 ? -22.114 17.518 -7.500 1.00 57.28 188 ILE A C 1
ATOM 1464 O O . ILE A 1 188 ? -22.229 16.433 -6.937 1.00 57.28 188 ILE A O 1
ATOM 1468 N N . HIS A 1 189 ? -22.979 17.956 -8.413 1.00 48.03 189 HIS A N 1
ATOM 1469 C CA . HIS A 1 189 ? -23.910 17.092 -9.127 1.00 48.03 189 HIS A CA 1
ATOM 1470 C C . HIS A 1 189 ? -23.126 15.945 -9.776 1.00 48.03 189 HIS A C 1
ATOM 1472 O O . HIS A 1 189 ? -22.382 16.153 -10.736 1.00 48.03 189 HIS A O 1
ATOM 1478 N N . ILE A 1 190 ? -23.307 14.734 -9.255 1.00 59.75 190 ILE A N 1
ATOM 1479 C CA . ILE A 1 190 ? -22.937 13.505 -9.948 1.00 59.75 190 ILE A CA 1
ATOM 1480 C C . ILE A 1 190 ? -23.918 13.382 -11.111 1.00 59.75 190 ILE A C 1
ATOM 1482 O O . ILE A 1 190 ? -25.088 13.056 -10.934 1.00 59.75 190 ILE A O 1
ATOM 1486 N N . ARG A 1 191 ? -23.450 13.735 -12.307 1.00 54.88 191 ARG A N 1
ATOM 1487 C CA . ARG A 1 191 ? -24.188 13.532 -13.547 1.00 54.88 191 ARG A CA 1
ATOM 1488 C C . ARG A 1 191 ? -24.089 12.048 -13.888 1.00 54.88 191 ARG A C 1
ATOM 1490 O O . ARG A 1 191 ? -23.068 11.597 -14.408 1.00 54.88 191 ARG A O 1
ATOM 1497 N N . GLU A 1 192 ? -25.133 11.302 -13.542 1.00 52.56 192 GLU A N 1
ATOM 1498 C CA . GLU A 1 192 ? -25.361 9.941 -14.022 1.00 52.56 192 GLU A CA 1
ATOM 1499 C C . GLU A 1 192 ? -25.183 9.912 -15.543 1.00 52.56 192 GLU A C 1
ATOM 1501 O O . GLU A 1 192 ? -25.824 10.662 -16.284 1.00 52.56 192 GLU A O 1
ATOM 1506 N N . SER A 1 193 ? -24.251 9.085 -16.008 1.00 55.59 193 SER A N 1
ATOM 1507 C CA . SER A 1 193 ? -24.118 8.772 -17.426 1.00 55.59 193 SER A CA 1
ATOM 1508 C C . SER A 1 193 ? -24.879 7.472 -17.684 1.00 55.59 193 SER A C 1
ATOM 1510 O O . SER A 1 193 ? -24.634 6.494 -16.975 1.00 55.59 193 SER A O 1
ATOM 1512 N N . PRO A 1 194 ? -25.806 7.448 -18.654 1.00 62.66 194 PRO A N 1
ATOM 1513 C CA . PRO A 1 194 ? -26.669 6.305 -18.890 1.00 62.66 194 PRO A CA 1
ATOM 1514 C C . PRO A 1 194 ? -25.880 5.102 -19.409 1.00 62.66 194 PRO A C 1
ATOM 1516 O O . PRO A 1 194 ? -25.033 5.204 -20.302 1.00 62.66 194 PRO A O 1
ATOM 1519 N N . SER A 1 195 ? -26.219 3.956 -18.832 1.00 56.94 195 SER A N 1
ATOM 1520 C CA . SER A 1 195 ? -25.918 2.605 -19.280 1.00 56.94 195 SER A CA 1
ATOM 1521 C C . SER A 1 195 ? -26.183 2.449 -20.778 1.00 56.94 195 SER A C 1
ATOM 1523 O O . SER A 1 195 ? -27.317 2.488 -21.251 1.00 56.94 195 SER A O 1
ATOM 1525 N N . ARG A 1 196 ? -25.113 2.240 -21.547 1.00 57.34 196 ARG A N 1
ATOM 1526 C CA . ARG A 1 196 ? -25.202 1.876 -22.961 1.00 57.34 196 ARG A CA 1
ATOM 1527 C C . ARG A 1 196 ? -25.452 0.369 -23.057 1.00 57.34 196 ARG A C 1
ATOM 1529 O O . ARG A 1 196 ? -24.529 -0.411 -23.259 1.00 57.34 196 ARG A O 1
ATOM 1536 N N . SER A 1 197 ? -26.707 -0.024 -22.849 1.00 63.12 197 SER A N 1
ATOM 1537 C CA . SER A 1 197 ? -27.235 -1.337 -23.222 1.00 63.12 197 SER A CA 1
ATOM 1538 C C . SER A 1 197 ? -27.521 -1.355 -24.723 1.00 63.12 197 SER A C 1
ATOM 1540 O O . SER A 1 197 ? -28.418 -0.662 -25.203 1.00 63.12 197 SER A O 1
ATOM 1542 N N . SER A 1 198 ? -26.744 -2.119 -25.476 1.00 63.84 198 SER A N 1
ATOM 1543 C CA . SER A 1 198 ? -27.089 -2.628 -26.809 1.00 63.84 198 SER A CA 1
ATOM 1544 C C . SER A 1 198 ? -26.183 -3.849 -26.984 1.00 63.84 198 SER A C 1
ATOM 1546 O O . SER A 1 198 ? -24.983 -3.693 -27.180 1.00 63.84 198 SER A O 1
ATOM 1548 N N . ASP A 1 199 ? -26.630 -5.061 -26.655 1.00 57.34 199 ASP A N 1
ATOM 1549 C CA . ASP A 1 199 ? -27.580 -5.835 -27.463 1.00 57.34 199 ASP A CA 1
ATOM 1550 C C . ASP A 1 199 ? -27.391 -5.548 -28.950 1.00 57.34 199 ASP A C 1
ATOM 1552 O O . ASP A 1 199 ? -27.950 -4.599 -29.492 1.00 57.34 199 ASP A O 1
ATOM 1556 N N . GLN A 1 200 ? -26.570 -6.375 -29.593 1.00 61.81 200 GLN A N 1
ATOM 1557 C CA . GLN A 1 200 ? -26.918 -6.912 -30.899 1.00 61.81 200 GLN A CA 1
ATOM 1558 C C . GLN A 1 200 ? -26.250 -8.275 -31.080 1.00 61.81 200 GLN A C 1
ATOM 1560 O O . GLN A 1 200 ? -25.102 -8.410 -31.503 1.00 61.81 200 GLN A O 1
ATOM 1565 N N . ASP A 1 201 ? -27.037 -9.286 -30.724 1.00 55.72 201 ASP A N 1
ATOM 1566 C CA . ASP A 1 201 ? -27.066 -10.580 -31.382 1.00 55.72 201 ASP A CA 1
ATOM 1567 C C . ASP A 1 201 ? -27.016 -10.412 -32.907 1.00 55.72 201 ASP A C 1
ATOM 1569 O O . ASP A 1 201 ? -27.902 -9.814 -33.516 1.00 55.72 201 ASP A O 1
ATOM 1573 N N . ALA A 1 202 ? -26.019 -11.020 -33.538 1.00 61.59 202 ALA A N 1
ATOM 1574 C CA . ALA A 1 202 ? -26.086 -11.382 -34.947 1.00 61.59 202 ALA A CA 1
ATOM 1575 C C . ALA A 1 202 ? -25.565 -12.812 -35.099 1.00 61.59 202 ALA A C 1
ATOM 1577 O O . ALA A 1 202 ? -24.436 -13.069 -35.517 1.00 61.59 202 ALA A O 1
ATOM 1578 N N . ARG A 1 203 ? -26.424 -13.766 -34.726 1.00 58.59 203 ARG A N 1
ATOM 1579 C CA . ARG A 1 203 ? -26.320 -15.161 -35.154 1.00 58.59 203 ARG A CA 1
ATOM 1580 C C . ARG A 1 203 ? -26.565 -15.218 -36.663 1.00 58.59 203 ARG A C 1
ATOM 1582 O O . ARG A 1 203 ? -27.704 -15.292 -37.108 1.00 58.59 203 ARG A O 1
ATOM 1589 N N . GLY A 1 204 ? -25.495 -15.192 -37.447 1.00 62.97 204 GLY A N 1
ATOM 1590 C CA . GLY A 1 204 ? -25.526 -15.580 -38.854 1.00 62.97 204 GLY A CA 1
ATOM 1591 C C . GLY A 1 204 ? -25.400 -17.096 -38.985 1.00 62.97 204 GLY A C 1
ATOM 1592 O O . GLY A 1 204 ? -24.306 -17.599 -39.216 1.00 62.97 204 GLY A O 1
ATOM 1593 N N . LEU A 1 205 ? -26.508 -17.820 -38.811 1.00 64.88 205 LEU A N 1
ATOM 1594 C CA . LEU A 1 205 ? -26.663 -19.178 -39.333 1.00 64.88 205 LEU A CA 1
ATOM 1595 C C . LEU A 1 205 ? -27.226 -19.063 -40.751 1.00 64.88 205 LEU A C 1
ATOM 1597 O O . LEU A 1 205 ? -28.328 -18.551 -40.933 1.00 64.88 205 LEU A O 1
ATOM 1601 N N . GLY A 1 206 ? -26.490 -19.554 -41.741 1.00 55.03 206 GLY A N 1
ATOM 1602 C CA . GLY A 1 206 ? -26.997 -19.757 -43.092 1.00 55.03 206 GLY A CA 1
ATOM 1603 C C . GLY A 1 206 ? -26.510 -21.098 -43.632 1.00 55.03 206 GLY A C 1
ATOM 1604 O O . GLY A 1 206 ? -25.299 -21.268 -43.764 1.00 55.03 206 GLY A O 1
ATOM 1605 N N . PRO A 1 207 ? -27.412 -22.049 -43.928 1.00 71.56 207 PRO A N 1
ATOM 1606 C CA . PRO A 1 207 ? -27.123 -23.188 -44.781 1.00 71.56 207 PRO A CA 1
ATOM 1607 C C . PRO A 1 207 ? -27.693 -22.950 -46.186 1.00 71.56 207 PRO A C 1
ATOM 1609 O O . PRO A 1 207 ? -28.846 -22.538 -46.328 1.00 71.56 207 PRO A O 1
ATOM 1612 N N . SER A 1 208 ? -26.904 -23.246 -47.216 1.00 63.56 208 SER A N 1
ATOM 1613 C CA . SER A 1 208 ? -27.338 -23.784 -48.517 1.00 63.56 208 SER A CA 1
ATOM 1614 C C . SER A 1 208 ? -26.114 -24.309 -49.252 1.00 63.56 208 SER A C 1
ATOM 1616 O O . SER A 1 208 ? -25.144 -23.530 -49.377 1.00 63.56 208 SER A O 1
#

Secondary structure (DSSP, 8-state):
--------TTSPPPHHHHHHHHHHHHHHHHHHHHHHHHHHHHHHHHHHHHHHHHHHHHS--SS---HHHHHHHHHHHHHHHHHHHHHHHHHHHHSGGGSS----------------------PPP-PPPPP----------------------------S-----GGGHHHH-------------------PPP--------------

InterPro domains:
  IPR046347 Basic-leucine zipper domain superfamily [SSF57959] (20-57)

Organism: NCBI:txid181124

Sequence (208 aa):
MTRGRKKDLTIPPSRALTQQRDYRARKALYLSQLENRCQRLQEKNERLQAEVAALRAGISVASPPDPQLTEASSELMDSLESTKRALDKFQSLAYKVEESQRPSTSRAPTPPFGASARTPSLRPACFPSPEPSEGSFWTPSPLQQTDDSQSGSESSWQEEQYRPPESLRKILCSPSAQSSPSLSLRSIHIRESPSRSSDQDARGLGPS

pLDDT: mean 70.33, std 19.98, range [40.09, 98.62]

Foldseek 3Di:
DDPDDDPPPPPPPPPVVVVVVVVVVVVVVVVVVVVVVVVVVVVVVVVVVVVVVVVCVVPPCPDVPPVVVVVVVVVVVVVVVVVVVVVVVVCCVVPVPPPPPPPPDDDDDDDDDDDDDDDPPPDDDDDDDDDDDDDDDDDDDDDDDDDDDDPDPPPPPPPPDPPPPCVVVVVPDDDDDDDDDDDDDDPDPPPDDDDPDDDDDDPPDDDD